Protein AF-A0A954M1J7-F1 (afdb_monomer_lite)

Foldseek 3Di:
DVVDDDDDDLCLQFFFADVVRVRDGHPGSLLQAQWDLQDLQIDGQFAAPVSDRQPDPPPVVSVVRGPAGSVSSNVVSVVSVVVPDDPVVSVVLVVQLVVLSVCSRLQFRVLLVLLVVLCVVLCLDDPDAPPDVLNVLSCCLRRPQSSQLSVCSVVVNVCSVPVSHVVSNVCSRPVPNLVVSLVSLVVCCVVPNVVSSVSSVVSSVVSCPDPVNVVDDPDPPDDDDPDPPPDDDPDDDDDDDDDPPDDDDDDDPDDDDDDDDDDDDDDD

Sequence (268 aa):
GKDYTQAPTCATCHMSGHSRNDGKVTHDPGERISWSNRPPVSVVTDTDAEGNIVKETDPKKRRDLITFSADDKRSNMKQVCAHCHTPDYINAFYSQYDDFVVLYNEKFAKPGQKIMAELSKQELITKTQFDEEIEWTWFYLWHHEGRRARHGASMMAPDYAHWHGMYEVAERFYMELIPQAQEIAAHAAEHGQAEQAAAVTTVIDEILARPEHDWRPKKEPVGLRADIEVGETPEAAPSEEADDDATPPPDDDSPPDSDDTETEEESE

pLDDT: mean 85.84, std 20.24, range [36.88, 98.81]

Structure (mmCIF, N/CA/C/O backbone):
data_AF-A0A954M1J7-F1
#
_entry.id   AF-A0A954M1J7-F1
#
loop_
_atom_site.group_PDB
_atom_site.id
_atom_site.type_symbol
_atom_site.label_atom_id
_atom_site.label_alt_id
_atom_site.label_comp_id
_atom_site.label_asym_id
_atom_site.label_entity_id
_atom_site.label_seq_id
_atom_site.pdbx_PDB_ins_code
_atom_site.Cartn_x
_atom_site.Cartn_y
_atom_site.Cartn_z
_atom_site.occupancy
_atom_site.B_iso_or_equiv
_atom_site.auth_seq_id
_atom_site.auth_comp_id
_atom_site.auth_asym_id
_atom_site.auth_atom_id
_atom_site.pdbx_PDB_model_num
ATOM 1 N N . GLY A 1 1 ? 24.482 -2.131 -20.707 1.00 57.00 1 GLY A N 1
ATOM 2 C CA . GLY A 1 1 ? 25.889 -2.461 -20.429 1.00 57.00 1 GLY A CA 1
ATOM 3 C C . GLY A 1 1 ? 26.936 -1.654 -21.192 1.00 57.00 1 GLY A C 1
ATOM 4 O O . GLY A 1 1 ? 28.098 -1.938 -20.965 1.00 57.00 1 GLY A O 1
ATOM 5 N N . LYS A 1 2 ? 26.603 -0.709 -22.098 1.00 62.59 2 LYS A N 1
ATOM 6 C CA . LYS A 1 2 ? 27.632 0.121 -22.768 1.00 62.59 2 LYS A CA 1
ATOM 7 C C . LYS A 1 2 ? 28.056 1.318 -21.910 1.00 62.59 2 LYS A C 1
ATOM 9 O O . LYS A 1 2 ? 29.241 1.475 -21.663 1.00 62.59 2 LYS A O 1
ATOM 14 N N . ASP A 1 3 ? 27.081 2.080 -21.409 1.00 67.62 3 ASP A N 1
ATOM 15 C CA . ASP A 1 3 ? 27.343 3.298 -20.621 1.00 67.62 3 ASP A CA 1
ATOM 16 C C . ASP A 1 3 ? 27.238 3.063 -19.102 1.00 67.62 3 ASP A C 1
ATOM 18 O O . ASP A 1 3 ? 27.978 3.651 -18.321 1.00 67.62 3 ASP A O 1
ATOM 22 N N . TYR A 1 4 ? 26.360 2.146 -18.677 1.00 66.69 4 TYR A N 1
ATOM 23 C CA . TYR A 1 4 ? 26.276 1.653 -17.297 1.00 66.69 4 TYR A CA 1
ATOM 24 C C . TYR A 1 4 ? 26.811 0.220 -17.243 1.00 66.69 4 TYR A C 1
ATOM 26 O O . TYR A 1 4 ? 26.276 -0.666 -17.921 1.00 66.69 4 TYR A O 1
ATOM 34 N N . THR A 1 5 ? 27.880 0.004 -16.475 1.00 60.44 5 THR A N 1
ATOM 35 C CA . THR A 1 5 ? 28.698 -1.221 -16.520 1.00 60.44 5 THR A CA 1
ATOM 36 C C . THR A 1 5 ? 28.338 -2.264 -15.459 1.00 60.44 5 THR A C 1
ATOM 38 O O . THR A 1 5 ? 28.730 -3.418 -15.612 1.00 60.44 5 THR A O 1
ATOM 41 N N . GLN A 1 6 ? 27.600 -1.903 -14.400 1.00 77.06 6 GLN A N 1
ATOM 42 C CA . GLN A 1 6 ? 27.362 -2.806 -13.257 1.00 77.06 6 GLN A CA 1
ATOM 43 C C . GLN A 1 6 ? 25.924 -2.776 -12.710 1.00 77.06 6 GLN A C 1
ATOM 45 O O . GLN A 1 6 ? 25.371 -3.833 -12.423 1.00 77.06 6 GLN A O 1
ATOM 50 N N . ALA A 1 7 ? 25.292 -1.603 -12.589 1.00 87.25 7 ALA A N 1
ATOM 51 C CA . ALA A 1 7 ? 23.968 -1.472 -11.974 1.00 87.25 7 ALA A CA 1
ATOM 52 C C . ALA A 1 7 ? 23.147 -0.331 -12.602 1.00 87.25 7 ALA A C 1
ATOM 54 O O . ALA A 1 7 ? 23.732 0.644 -13.088 1.00 87.25 7 ALA A O 1
ATOM 55 N N . PRO A 1 8 ? 21.804 -0.430 -12.612 1.00 92.06 8 PRO A N 1
ATOM 56 C CA . PRO A 1 8 ? 20.950 0.674 -13.023 1.00 92.06 8 PRO A CA 1
ATOM 57 C C . PRO A 1 8 ? 20.933 1.786 -11.964 1.00 92.06 8 PRO A C 1
ATOM 59 O O . PRO A 1 8 ? 21.125 1.549 -10.775 1.00 92.06 8 PRO A O 1
ATOM 62 N N . THR A 1 9 ? 20.642 3.007 -12.402 1.00 93.25 9 THR A N 1
ATOM 63 C CA . THR A 1 9 ? 20.346 4.155 -11.529 1.00 93.25 9 THR A CA 1
ATOM 64 C C . THR A 1 9 ? 18.860 4.510 -11.577 1.00 93.25 9 THR A C 1
ATOM 66 O O . THR A 1 9 ? 18.140 4.053 -12.468 1.00 93.25 9 THR A O 1
ATOM 69 N N . CYS A 1 10 ? 18.402 5.400 -10.689 1.00 94.88 10 CYS A N 1
ATOM 70 C CA . CYS A 1 10 ? 17.030 5.922 -10.709 1.00 94.88 10 CYS A CA 1
ATOM 71 C C . CYS A 1 10 ? 16.645 6.458 -12.098 1.00 94.88 10 CYS A C 1
ATOM 73 O O . CYS A 1 10 ? 15.593 6.116 -12.633 1.00 94.88 10 CYS A O 1
ATOM 75 N N . ALA A 1 11 ? 17.533 7.247 -12.714 1.00 94.69 11 ALA A N 1
ATOM 76 C CA . ALA A 1 11 ? 17.325 7.777 -14.057 1.00 94.69 11 ALA A CA 1
ATOM 77 C C . ALA A 1 11 ? 17.266 6.656 -15.102 1.00 94.69 11 ALA A C 1
ATOM 79 O O . ALA A 1 11 ? 16.360 6.655 -15.927 1.00 94.69 11 ALA A O 1
ATOM 80 N N . THR A 1 12 ? 18.154 5.658 -15.018 1.00 92.69 12 THR A N 1
ATOM 81 C CA . THR A 1 12 ? 18.154 4.504 -15.936 1.00 92.69 12 THR A CA 1
ATOM 82 C C . THR A 1 12 ? 16.801 3.794 -15.942 1.00 92.69 12 THR A C 1
ATOM 84 O O . THR A 1 12 ? 16.248 3.519 -17.008 1.00 92.69 12 THR A O 1
ATOM 87 N N . CYS A 1 13 ? 16.248 3.546 -14.752 1.00 95.31 13 CYS A N 1
ATOM 88 C CA . CYS A 1 13 ? 14.960 2.883 -14.594 1.00 95.31 13 CYS A CA 1
ATOM 89 C C . CYS A 1 13 ? 13.787 3.764 -15.019 1.00 95.31 13 CYS A C 1
ATOM 91 O O . CYS A 1 13 ? 12.913 3.274 -15.725 1.00 95.31 13 CYS A O 1
ATOM 93 N N . HIS A 1 14 ? 13.759 5.047 -14.653 1.00 96.75 14 HIS A N 1
ATOM 94 C CA . HIS A 1 14 ? 12.544 5.860 -14.789 1.00 96.75 14 HIS A CA 1
ATOM 95 C C . HIS A 1 14 ? 12.510 6.824 -15.980 1.00 96.75 14 HIS A C 1
ATOM 97 O O . HIS A 1 14 ? 11.419 7.130 -16.440 1.00 96.75 14 HIS A O 1
ATOM 103 N N . MET A 1 15 ? 13.649 7.303 -16.484 1.00 96.12 15 MET A N 1
ATOM 104 C CA . MET A 1 15 ? 13.681 8.478 -17.379 1.00 96.12 15 MET A CA 1
ATOM 105 C C . MET A 1 15 ? 14.588 8.313 -18.604 1.00 96.12 15 MET A C 1
ATOM 107 O O . MET A 1 15 ? 14.285 8.825 -19.681 1.00 96.12 15 MET A O 1
ATOM 111 N N . SER A 1 16 ? 15.701 7.590 -18.476 1.00 94.00 16 SER A N 1
ATOM 112 C CA . SER A 1 16 ? 16.691 7.449 -19.544 1.00 94.00 16 SER A CA 1
ATOM 113 C C . SER A 1 16 ? 16.157 6.641 -20.725 1.00 94.00 16 SER A C 1
ATOM 115 O O . SER A 1 16 ? 15.423 5.661 -20.556 1.00 94.00 16 SER A O 1
ATOM 117 N N . GLY A 1 17 ? 16.596 7.013 -21.927 1.00 93.12 17 GLY A N 1
ATOM 118 C CA . GLY A 1 17 ? 16.386 6.230 -23.139 1.00 93.12 17 GLY A CA 1
ATOM 119 C C . GLY A 1 17 ? 17.267 4.985 -23.205 1.00 93.12 17 GLY A C 1
ATOM 120 O O . GLY A 1 17 ? 18.305 4.891 -22.550 1.00 93.12 17 GLY A O 1
ATOM 121 N N . HIS A 1 18 ? 16.848 4.012 -24.008 1.00 90.62 18 HIS A N 1
ATOM 122 C CA . HIS A 1 18 ? 17.544 2.750 -24.222 1.00 90.62 18 HIS A CA 1
ATOM 123 C C . HIS A 1 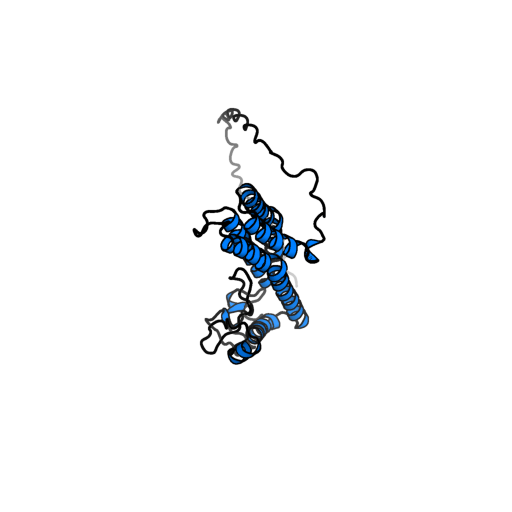18 ? 17.267 2.172 -25.620 1.00 90.62 18 HIS A C 1
ATOM 125 O O . HIS A 1 18 ? 16.306 2.532 -26.292 1.00 90.62 18 HIS A O 1
ATOM 131 N N . SER A 1 19 ? 18.056 1.198 -26.074 1.00 90.25 19 SER A N 1
ATOM 132 C CA . SER A 1 19 ? 17.928 0.675 -27.449 1.00 90.25 19 SER A CA 1
ATOM 133 C C . SER A 1 19 ? 16.566 0.047 -27.780 1.00 90.25 19 SER A C 1
ATOM 135 O O . SER A 1 19 ? 16.191 0.004 -28.943 1.00 90.25 19 SER A O 1
ATOM 137 N N . ARG A 1 20 ? 15.800 -0.409 -26.777 1.00 90.50 20 ARG A N 1
ATOM 138 C CA . ARG A 1 20 ? 14.436 -0.944 -26.965 1.00 90.50 20 ARG A CA 1
ATOM 139 C C . ARG A 1 20 ? 13.330 0.122 -27.099 1.00 90.50 20 ARG A C 1
ATOM 141 O O . ARG A 1 20 ? 12.209 -0.248 -27.411 1.00 90.50 20 ARG A O 1
ATOM 148 N N . ASN A 1 21 ? 13.630 1.407 -26.873 1.00 91.00 21 ASN A N 1
ATOM 149 C CA . ASN A 1 21 ? 12.691 2.528 -27.038 1.00 91.00 21 ASN A CA 1
ATOM 150 C C . ASN A 1 21 ? 13.261 3.620 -27.967 1.00 91.00 21 ASN A C 1
ATOM 152 O O . ASN A 1 21 ? 12.953 4.801 -27.809 1.00 91.00 21 ASN A O 1
ATOM 156 N N . ASP A 1 22 ? 14.136 3.230 -28.899 1.00 91.69 22 ASP A N 1
ATOM 157 C CA . ASP A 1 22 ? 14.826 4.124 -29.842 1.00 91.69 22 ASP A CA 1
ATOM 158 C C . ASP A 1 22 ? 15.669 5.227 -29.175 1.00 91.69 22 ASP A C 1
ATOM 160 O O . ASP A 1 22 ? 15.905 6.282 -29.760 1.00 91.69 22 ASP A O 1
ATOM 164 N N . GLY A 1 23 ? 16.116 5.014 -27.933 1.00 90.44 23 GLY A N 1
ATOM 165 C CA . GLY A 1 23 ? 16.899 6.006 -27.192 1.00 90.44 23 GLY A CA 1
ATOM 166 C C . GLY A 1 23 ? 16.089 7.207 -26.694 1.00 90.44 23 GLY A C 1
ATOM 167 O O . GLY A 1 23 ? 16.682 8.205 -26.289 1.00 90.44 23 GLY A O 1
ATOM 168 N N . LYS A 1 24 ? 14.751 7.132 -26.690 1.00 93.06 24 LYS A N 1
ATOM 169 C CA . LYS A 1 24 ? 13.882 8.225 -26.225 1.00 93.06 24 LYS A CA 1
ATOM 170 C C . LYS A 1 24 ? 13.995 8.419 -24.712 1.00 93.06 24 LYS A C 1
ATOM 172 O O . LYS A 1 24 ? 13.712 7.501 -23.943 1.00 93.06 24 LYS A O 1
ATOM 177 N N . VAL A 1 25 ? 14.390 9.621 -24.304 1.00 94.44 25 VAL A N 1
ATOM 178 C CA . VAL A 1 25 ? 14.403 10.084 -22.907 1.00 94.44 25 VAL A CA 1
ATOM 179 C C . VAL A 1 25 ? 13.050 10.719 -22.581 1.00 94.44 25 VAL A C 1
ATOM 181 O O . VAL A 1 25 ? 12.491 11.421 -23.422 1.00 94.44 25 VAL A O 1
ATOM 184 N N . THR A 1 26 ? 12.554 10.515 -21.362 1.00 93.25 26 THR A N 1
ATOM 185 C CA . THR A 1 26 ? 11.363 11.196 -20.832 1.00 93.25 26 THR A CA 1
ATOM 186 C C . THR A 1 26 ? 11.695 11.937 -19.536 1.00 93.25 26 THR A C 1
ATOM 188 O O . THR A 1 26 ? 12.588 11.533 -18.793 1.00 93.25 26 THR A O 1
ATOM 191 N N . HIS A 1 27 ? 10.982 13.035 -19.275 1.00 94.69 27 HIS A N 1
ATOM 192 C CA . HIS A 1 27 ? 10.982 13.721 -17.975 1.00 94.69 27 HIS A CA 1
ATOM 193 C C . HIS A 1 27 ? 9.771 13.322 -17.116 1.00 94.69 27 HIS A C 1
ATOM 195 O O . HIS A 1 27 ? 9.623 13.838 -16.009 1.00 94.69 27 HIS A O 1
ATOM 201 N N . ASP A 1 28 ? 8.916 12.418 -17.603 1.00 92.88 28 ASP A N 1
ATOM 202 C CA . ASP A 1 28 ? 7.818 11.843 -16.833 1.00 92.88 28 ASP A CA 1
ATOM 203 C C . ASP A 1 28 ? 8.233 10.475 -16.253 1.00 92.88 28 ASP A C 1
ATOM 205 O O . ASP A 1 28 ? 8.215 9.460 -16.958 1.00 92.88 28 ASP A O 1
ATOM 209 N N . PRO A 1 29 ? 8.592 10.394 -14.956 1.00 92.56 29 PRO A N 1
ATOM 210 C CA . PRO A 1 29 ? 8.951 9.123 -14.328 1.00 92.56 29 PRO A CA 1
ATOM 211 C C . PRO A 1 29 ? 7.756 8.162 -14.197 1.00 92.56 29 PRO A C 1
ATOM 213 O O . PRO A 1 29 ? 7.953 6.978 -13.902 1.00 92.56 29 PRO A O 1
ATOM 216 N N . GLY A 1 30 ? 6.526 8.652 -14.398 1.00 93.44 30 GLY A N 1
ATOM 217 C CA . GLY A 1 30 ? 5.278 7.899 -14.346 1.00 93.44 30 GLY A CA 1
ATOM 218 C C . GLY A 1 30 ? 5.087 6.926 -15.507 1.00 93.44 30 GLY A C 1
ATOM 219 O O . GLY A 1 30 ? 4.333 5.963 -15.359 1.00 93.44 30 GLY A O 1
ATOM 220 N N . GLU A 1 31 ? 5.814 7.088 -16.617 1.00 94.44 31 GLU A N 1
ATOM 221 C CA . GLU A 1 31 ? 5.688 6.233 -17.809 1.00 94.44 31 GLU A CA 1
ATOM 222 C C . GLU A 1 31 ? 6.079 4.760 -17.587 1.00 94.44 31 GLU A C 1
ATOM 224 O O . GLU A 1 31 ? 5.822 3.901 -18.436 1.00 94.44 31 GLU A O 1
ATOM 229 N N . ARG A 1 32 ? 6.717 4.455 -16.451 1.00 95.94 32 ARG A N 1
ATOM 230 C CA . ARG A 1 32 ? 7.222 3.117 -16.096 1.00 95.94 32 ARG A CA 1
ATOM 231 C C . ARG A 1 32 ? 6.765 2.638 -14.713 1.00 95.94 32 ARG A C 1
ATOM 233 O O . ARG A 1 32 ? 7.248 1.624 -14.212 1.00 95.94 32 ARG A O 1
ATOM 240 N N . ILE A 1 33 ? 5.846 3.359 -14.073 1.00 96.31 33 ILE A N 1
ATOM 241 C CA . ILE A 1 33 ? 5.331 3.038 -12.737 1.00 96.31 33 ILE A CA 1
ATOM 242 C C . ILE A 1 33 ? 3.958 2.400 -12.904 1.00 96.31 33 ILE A C 1
ATOM 244 O O . ILE A 1 33 ? 3.040 3.103 -13.297 1.00 96.31 33 ILE A O 1
ATOM 248 N N . SER A 1 34 ? 3.803 1.107 -12.591 1.00 96.31 34 SER A N 1
ATOM 249 C CA . SER A 1 34 ? 2.516 0.380 -12.665 1.00 96.31 34 SER A CA 1
ATOM 250 C C . SER A 1 34 ? 1.691 0.435 -11.366 1.00 96.31 34 SER A C 1
ATOM 252 O O . SER A 1 34 ? 0.492 0.169 -11.372 1.00 96.31 34 SER A O 1
ATOM 254 N N . TRP A 1 35 ? 2.338 0.776 -10.247 1.00 96.50 35 TRP A N 1
ATOM 255 C CA . TRP A 1 35 ? 1.743 0.880 -8.915 1.00 96.50 35 TRP A CA 1
ATOM 256 C C . TRP A 1 35 ? 2.114 2.208 -8.270 1.00 96.50 35 TRP A C 1
ATOM 258 O O . TRP A 1 35 ? 3.288 2.570 -8.221 1.00 96.50 35 TRP A O 1
ATOM 268 N N . SER A 1 36 ? 1.133 2.897 -7.696 1.00 94.69 36 SER A N 1
ATOM 269 C CA . SER A 1 36 ? 1.378 4.000 -6.778 1.00 94.69 36 SER A CA 1
ATOM 270 C C . SER A 1 36 ? 1.401 3.464 -5.354 1.00 94.69 36 SER A C 1
ATOM 272 O O . SER A 1 36 ? 0.367 3.073 -4.816 1.00 94.69 36 SER A O 1
ATOM 274 N N . ASN A 1 37 ? 2.583 3.494 -4.737 1.00 96.50 37 ASN A N 1
ATOM 275 C CA . ASN A 1 37 ? 2.806 3.098 -3.340 1.00 96.50 37 ASN A CA 1
ATOM 276 C C . ASN A 1 37 ? 2.707 4.271 -2.357 1.00 96.50 37 ASN A C 1
ATOM 278 O O . ASN A 1 37 ? 3.075 4.150 -1.192 1.00 96.50 37 ASN A O 1
ATOM 282 N N . ARG A 1 38 ? 2.262 5.438 -2.833 1.00 93.81 38 ARG A N 1
ATOM 283 C CA . ARG A 1 38 ? 2.056 6.640 -2.023 1.00 93.81 38 ARG A CA 1
ATOM 284 C C . ARG A 1 38 ? 0.781 6.582 -1.161 1.00 93.81 38 ARG A C 1
ATOM 286 O O . ARG A 1 38 ? 0.867 6.996 -0.007 1.00 93.81 38 ARG A O 1
ATOM 293 N N . PRO A 1 39 ? -0.401 6.181 -1.654 1.00 95.50 39 PRO A N 1
ATOM 294 C CA . PRO A 1 39 ? -1.603 6.129 -0.814 1.00 95.50 39 PRO A CA 1
ATOM 295 C C . PRO A 1 39 ? -1.528 5.047 0.284 1.00 95.50 39 PRO A C 1
ATOM 297 O O . PRO A 1 39 ? -0.694 4.144 0.187 1.00 95.50 39 PRO A O 1
ATOM 300 N N . PRO A 1 40 ? -2.405 5.107 1.313 1.00 97.19 40 PRO A N 1
ATOM 301 C CA . PRO A 1 40 ? -2.512 4.054 2.323 1.00 97.19 40 PRO A CA 1
ATOM 302 C C . PRO A 1 40 ? -2.689 2.681 1.678 1.00 97.19 40 PRO A C 1
ATOM 304 O O . PRO A 1 40 ? -1.880 1.791 1.906 1.00 97.19 40 PRO A O 1
ATOM 307 N N . VAL A 1 41 ? -3.650 2.554 0.760 1.00 97.56 41 VAL A N 1
ATOM 308 C CA . VAL A 1 41 ? -3.834 1.378 -0.100 1.00 97.56 41 VAL A CA 1
ATOM 309 C C . VAL A 1 41 ? -3.193 1.659 -1.453 1.00 97.56 41 VAL A C 1
ATOM 311 O O . VAL A 1 41 ? -3.580 2.621 -2.114 1.00 97.56 41 VAL A O 1
ATOM 314 N N . SER A 1 42 ? -2.232 0.835 -1.876 1.00 96.38 42 SER A N 1
ATOM 315 C CA . SER A 1 42 ? -1.591 0.988 -3.186 1.00 96.38 42 SER A CA 1
ATOM 316 C C . SER A 1 42 ? -2.600 0.803 -4.310 1.00 96.38 42 SER A C 1
ATOM 318 O O . SER A 1 42 ? -3.423 -0.112 -4.264 1.00 96.38 42 SER A O 1
ATOM 320 N N . VAL A 1 43 ? -2.499 1.639 -5.341 1.00 93.31 43 VAL A N 1
ATOM 321 C CA . VAL A 1 43 ? -3.392 1.607 -6.506 1.00 93.31 43 VAL A CA 1
ATOM 322 C C . VAL A 1 43 ? -2.600 1.410 -7.785 1.00 93.31 43 VAL A C 1
ATOM 324 O O . VAL A 1 43 ? -1.489 1.929 -7.920 1.00 93.31 43 VAL A O 1
ATOM 327 N N . VAL A 1 44 ? -3.180 0.681 -8.732 1.00 93.62 44 VAL A N 1
ATOM 328 C CA . VAL A 1 44 ? -2.650 0.613 -10.095 1.00 93.62 44 VAL A CA 1
ATOM 329 C C . VAL A 1 44 ? -2.729 1.989 -10.753 1.00 93.62 44 VAL A C 1
ATOM 331 O O . VAL A 1 44 ? -3.629 2.785 -10.474 1.00 93.62 44 VAL A O 1
ATOM 334 N N . THR A 1 45 ? -1.769 2.288 -11.616 1.00 94.62 45 THR A N 1
ATOM 335 C CA . THR A 1 45 ? -1.572 3.625 -12.194 1.00 94.62 45 THR A CA 1
ATOM 336 C C . THR A 1 45 ? -2.096 3.738 -13.618 1.00 94.62 45 THR A C 1
ATOM 338 O O . THR A 1 45 ? -1.447 4.340 -14.470 1.00 94.62 45 THR A O 1
ATOM 341 N N . ASP A 1 46 ? -3.271 3.187 -13.905 1.00 95.25 46 ASP A N 1
ATOM 342 C CA . ASP A 1 46 ? -3.909 3.437 -15.198 1.00 95.25 46 ASP A CA 1
ATOM 343 C C . ASP A 1 46 ? -4.258 4.924 -15.344 1.00 95.25 46 ASP A C 1
ATOM 345 O O . ASP A 1 46 ? -4.783 5.532 -14.405 1.00 95.25 46 ASP A O 1
ATOM 349 N N . THR A 1 47 ? -3.953 5.508 -16.504 1.00 94.81 47 THR A N 1
ATOM 350 C CA . THR A 1 47 ? -4.143 6.942 -16.771 1.00 94.81 47 THR A CA 1
ATOM 351 C C . THR A 1 47 ? -5.026 7.214 -17.985 1.00 94.81 47 THR A C 1
ATOM 353 O O . THR A 1 47 ? -4.999 6.453 -18.957 1.00 94.81 47 THR A O 1
ATOM 356 N N . ASP A 1 48 ? -5.797 8.301 -17.914 1.00 94.25 48 ASP A N 1
ATOM 357 C CA . ASP A 1 48 ? -6.604 8.831 -19.019 1.00 94.25 48 ASP A CA 1
ATOM 358 C C . ASP A 1 48 ? -5.742 9.536 -20.084 1.00 94.25 48 ASP A C 1
ATOM 360 O O . ASP A 1 48 ? -4.508 9.486 -20.046 1.00 94.25 48 ASP A O 1
ATOM 364 N N . ALA A 1 49 ? -6.387 10.141 -21.087 1.00 92.38 49 ALA A N 1
ATOM 365 C CA . ALA A 1 49 ? -5.698 10.817 -22.189 1.00 92.38 49 ALA A CA 1
ATOM 366 C C . ALA A 1 49 ? -4.904 12.052 -21.727 1.00 92.38 49 ALA A C 1
ATOM 368 O O . ALA A 1 49 ? -3.923 12.433 -22.365 1.00 92.38 49 ALA A O 1
ATOM 369 N N . GLU A 1 50 ? -5.304 12.648 -20.608 1.00 90.44 50 GLU A N 1
ATOM 370 C CA . GLU A 1 50 ? -4.669 13.797 -19.973 1.00 90.44 50 GLU A CA 1
ATOM 371 C C . GLU A 1 50 ? -3.569 13.391 -18.973 1.00 90.44 50 GLU A C 1
ATOM 373 O O . GLU A 1 50 ? -2.903 14.258 -18.407 1.00 90.44 50 GLU A O 1
ATOM 378 N N . GLY A 1 51 ? -3.354 12.088 -18.758 1.00 88.31 51 GLY A N 1
ATOM 379 C CA . GLY A 1 51 ? -2.343 11.558 -17.842 1.00 88.31 51 GLY A CA 1
ATOM 380 C C . GLY A 1 51 ? -2.790 11.486 -16.378 1.00 88.31 51 GLY A C 1
ATOM 381 O O . GLY A 1 51 ? -1.974 11.185 -15.502 1.00 88.31 51 GLY A O 1
ATOM 382 N N . ASN A 1 52 ? -4.068 11.723 -16.073 1.00 90.31 52 ASN A N 1
ATOM 383 C CA . ASN A 1 52 ? -4.588 11.611 -14.713 1.00 90.31 52 ASN A CA 1
ATOM 384 C C . ASN A 1 52 ? -4.892 10.157 -14.364 1.00 90.31 52 ASN A C 1
ATOM 386 O O . ASN A 1 52 ? -5.365 9.383 -15.192 1.00 90.31 52 ASN A O 1
ATOM 390 N N . ILE A 1 53 ? -4.670 9.788 -13.100 1.00 89.88 53 ILE A N 1
ATOM 391 C CA . ILE A 1 53 ? -5.013 8.453 -12.599 1.00 89.88 53 ILE A CA 1
ATOM 392 C C . ILE A 1 53 ? -6.525 8.239 -12.698 1.00 89.88 53 ILE A C 1
ATOM 394 O O . ILE A 1 53 ? -7.303 8.993 -12.105 1.00 89.88 53 ILE A O 1
ATOM 398 N N . VAL A 1 54 ? -6.932 7.169 -13.378 1.00 92.06 54 VAL A N 1
ATOM 399 C CA . VAL A 1 54 ? -8.336 6.771 -13.495 1.00 92.06 54 VAL A CA 1
ATOM 400 C C . VAL A 1 54 ? -8.822 6.244 -12.143 1.00 92.06 54 VAL A C 1
ATOM 402 O O . VAL A 1 54 ? -8.421 5.168 -11.694 1.00 92.06 54 VAL A O 1
ATOM 405 N N . LYS A 1 55 ? -9.702 7.012 -11.489 1.00 90.06 55 LYS A N 1
ATOM 406 C CA . LYS A 1 55 ? -10.277 6.694 -10.165 1.00 90.06 55 LYS A CA 1
ATOM 407 C C . LYS A 1 55 ? -11.608 5.937 -10.219 1.00 90.06 55 LYS A C 1
ATOM 409 O O . LYS A 1 55 ? -12.115 5.557 -9.169 1.00 90.06 55 LYS A O 1
ATOM 414 N N . GLU A 1 56 ? -12.184 5.754 -11.408 1.00 91.31 56 GLU A N 1
ATOM 415 C CA . GLU A 1 56 ? -13.409 4.967 -11.593 1.00 91.31 56 GLU A CA 1
ATOM 416 C C . GLU A 1 56 ? -13.195 3.536 -11.083 1.00 91.31 56 GLU A C 1
ATOM 418 O O . GLU A 1 56 ? -12.167 2.913 -11.360 1.00 91.31 56 GLU A O 1
ATOM 423 N N . THR A 1 57 ? -14.158 3.033 -10.316 1.00 86.81 57 THR A N 1
ATOM 424 C CA . THR A 1 57 ? -14.091 1.727 -9.656 1.00 86.81 57 THR A CA 1
ATOM 425 C C . THR A 1 57 ? -14.898 0.668 -10.394 1.00 86.81 57 THR A C 1
ATOM 427 O O . THR A 1 57 ? -14.574 -0.514 -10.272 1.00 86.81 57 THR A O 1
ATOM 430 N N . ASP A 1 58 ? -15.902 1.054 -11.192 1.00 90.81 58 ASP A N 1
ATOM 431 C CA . ASP A 1 58 ? -16.627 0.118 -12.050 1.00 90.81 58 ASP A CA 1
ATOM 432 C C . ASP A 1 58 ? -15.693 -0.427 -13.143 1.00 90.81 58 ASP A C 1
ATOM 434 O O . ASP A 1 58 ? -15.226 0.343 -13.986 1.00 90.81 58 ASP A O 1
ATOM 438 N N . PRO A 1 59 ? -15.436 -1.747 -13.200 1.00 88.81 59 PRO A N 1
ATOM 439 C CA . PRO A 1 59 ? -14.438 -2.296 -14.113 1.00 88.81 59 PRO A CA 1
ATOM 440 C C . PRO A 1 59 ? -14.724 -2.024 -15.591 1.00 88.81 59 PRO A C 1
ATOM 442 O O . PRO A 1 59 ? -13.787 -1.937 -16.384 1.00 88.81 59 PRO A O 1
ATOM 445 N N . LYS A 1 60 ? -15.998 -1.910 -15.988 1.00 90.69 60 LYS A N 1
ATOM 446 C CA . LYS A 1 60 ? -16.363 -1.685 -17.391 1.00 90.69 60 LYS A CA 1
ATOM 447 C C . LYS A 1 60 ? -16.121 -0.235 -17.776 1.00 90.69 60 LYS A C 1
ATOM 449 O O . LYS A 1 60 ? -15.362 0.009 -18.704 1.00 90.69 60 LYS A O 1
ATOM 454 N N . LYS A 1 61 ? -16.686 0.710 -17.022 1.00 92.44 61 LYS A N 1
ATOM 455 C CA . LYS A 1 61 ? -16.481 2.147 -17.258 1.00 92.44 61 LYS A CA 1
ATOM 456 C C . LYS A 1 61 ? -15.017 2.526 -17.151 1.00 92.44 61 LYS A C 1
ATOM 458 O O . LYS A 1 61 ? -14.518 3.298 -17.958 1.00 92.44 61 LYS A O 1
ATOM 463 N N . ARG A 1 62 ? -14.319 1.947 -16.173 1.00 91.44 62 ARG A N 1
ATOM 464 C CA . ARG A 1 62 ? -12.897 2.178 -15.964 1.00 91.44 62 ARG A CA 1
ATOM 465 C C . ARG A 1 62 ? -12.102 1.855 -17.218 1.00 91.44 62 ARG A C 1
ATOM 467 O O . ARG A 1 62 ? -11.303 2.680 -17.625 1.00 91.44 62 ARG A O 1
ATOM 474 N N . ARG A 1 63 ? -12.343 0.702 -17.851 1.00 91.44 63 ARG A N 1
ATOM 475 C CA . ARG A 1 63 ? -11.643 0.304 -19.083 1.00 91.44 63 ARG A CA 1
ATOM 476 C C . ARG A 1 63 ? -11.796 1.315 -20.214 1.00 91.44 63 ARG A C 1
ATOM 478 O O . ARG A 1 63 ? -10.824 1.539 -20.923 1.00 91.44 63 ARG A O 1
ATOM 485 N N . ASP A 1 64 ? -12.971 1.921 -20.353 1.00 94.12 64 ASP A N 1
ATOM 486 C CA . ASP A 1 64 ? -13.246 2.894 -21.416 1.00 94.12 64 ASP A CA 1
ATOM 487 C C . ASP A 1 64 ? -12.507 4.231 -21.206 1.00 94.12 64 ASP A C 1
ATOM 489 O O . ASP A 1 64 ? -12.367 5.010 -22.145 1.00 94.12 64 ASP A O 1
ATOM 493 N N . LEU A 1 65 ? -12.018 4.496 -19.988 1.00 93.88 65 LEU A N 1
ATOM 494 C CA . LEU A 1 65 ? -11.278 5.711 -19.630 1.00 93.88 65 LEU A CA 1
ATOM 495 C C . LEU A 1 65 ? -9.752 5.549 -19.713 1.00 93.88 65 LEU A C 1
ATOM 497 O O . LEU A 1 65 ? -9.035 6.541 -19.616 1.00 93.88 65 LEU A O 1
ATOM 501 N N . ILE A 1 66 ? -9.237 4.322 -19.836 1.00 96.06 66 ILE A N 1
ATOM 502 C CA . ILE A 1 66 ? -7.792 4.060 -19.798 1.00 96.06 66 ILE A CA 1
ATOM 503 C C . ILE A 1 66 ? -7.194 4.300 -21.180 1.00 96.06 66 ILE A C 1
ATOM 505 O O . ILE A 1 66 ? -7.500 3.583 -22.131 1.00 96.06 66 ILE A O 1
ATOM 509 N N . THR A 1 67 ? -6.270 5.252 -21.256 1.00 96.00 67 THR A N 1
ATOM 510 C CA . THR A 1 67 ? -5.466 5.510 -22.458 1.00 96.00 67 THR A CA 1
ATOM 511 C C . THR A 1 67 ? -4.072 4.902 -22.337 1.00 96.00 67 THR A C 1
ATOM 513 O O . THR A 1 67 ? -3.496 4.471 -23.332 1.00 96.00 67 THR A O 1
ATOM 516 N N . PHE A 1 68 ? -3.526 4.842 -21.122 1.00 95.75 68 PHE A N 1
ATOM 517 C CA . PHE A 1 68 ? -2.215 4.258 -20.861 1.00 95.75 68 PHE A CA 1
ATOM 518 C C . PHE A 1 68 ? -2.255 3.443 -19.573 1.00 95.75 68 PHE A C 1
ATOM 520 O O . PHE A 1 68 ? -2.411 3.989 -18.474 1.00 95.75 68 PHE A O 1
ATOM 527 N N . SER A 1 69 ? -2.174 2.123 -19.721 1.00 96.12 69 SER A N 1
ATOM 528 C CA . SER A 1 69 ? -2.441 1.199 -18.624 1.00 96.12 69 SER A CA 1
ATOM 529 C C . SER A 1 69 ? -1.223 0.954 -17.732 1.00 96.12 69 SER A C 1
ATOM 531 O O . SER A 1 69 ? -0.070 1.178 -18.111 1.00 96.12 69 SER A O 1
ATOM 533 N N . ALA A 1 70 ? -1.469 0.436 -16.533 1.00 95.81 70 ALA A N 1
ATOM 534 C CA . ALA A 1 70 ? -0.441 -0.074 -15.640 1.00 95.81 70 ALA A CA 1
ATOM 535 C C . ALA A 1 70 ? 0.367 -1.215 -16.290 1.00 95.81 70 ALA A C 1
ATOM 537 O O . ALA A 1 70 ? 1.571 -1.311 -16.045 1.00 95.81 70 ALA A O 1
ATOM 538 N N . ASP A 1 71 ? -0.254 -2.025 -17.154 1.00 96.38 71 ASP A N 1
ATOM 539 C CA . ASP A 1 71 ? 0.409 -3.100 -17.905 1.00 96.38 71 ASP A CA 1
ATOM 540 C C . ASP A 1 71 ? 1.323 -2.561 -19.011 1.00 96.38 71 ASP A C 1
ATOM 542 O O . ASP A 1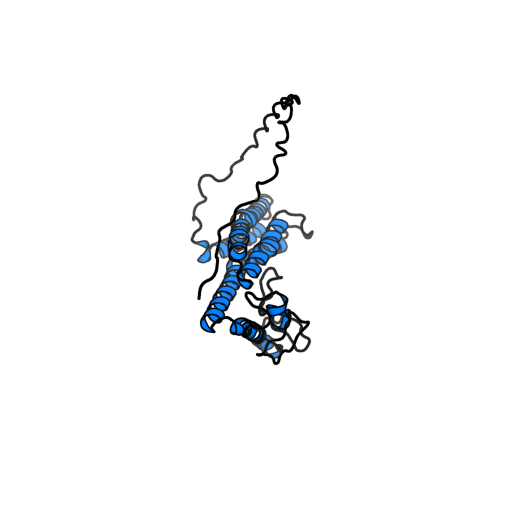 71 ? 2.428 -3.078 -19.211 1.00 96.38 71 ASP A O 1
ATOM 546 N N . ASP A 1 72 ? 0.927 -1.479 -19.685 1.00 97.06 72 ASP A N 1
ATOM 547 C CA . ASP A 1 72 ? 1.791 -0.789 -20.646 1.00 97.06 72 ASP A CA 1
ATOM 548 C C . ASP A 1 72 ? 3.007 -0.184 -19.926 1.00 97.06 72 ASP A C 1
ATOM 550 O O . ASP A 1 72 ? 4.154 -0.389 -20.332 1.00 97.06 72 ASP A O 1
ATOM 554 N N . LYS A 1 73 ? 2.783 0.478 -18.782 1.00 97.25 73 LYS A N 1
ATOM 555 C CA . LYS A 1 73 ? 3.852 1.026 -17.922 1.00 97.25 73 LYS A CA 1
ATOM 556 C C . LYS A 1 73 ? 4.781 -0.070 -17.404 1.00 97.25 73 LYS A C 1
ATOM 558 O O . LYS A 1 73 ? 6.006 0.083 -17.420 1.00 97.25 73 LYS A O 1
ATOM 563 N N . ARG A 1 74 ? 4.224 -1.212 -16.987 1.00 97.81 74 ARG A N 1
ATOM 564 C CA . ARG A 1 74 ? 4.985 -2.406 -16.593 1.00 97.81 74 ARG A CA 1
ATOM 565 C C . ARG A 1 74 ? 5.824 -2.916 -17.758 1.00 97.81 74 ARG A C 1
ATOM 567 O O . ARG A 1 74 ? 6.999 -3.223 -17.564 1.00 97.81 74 ARG A O 1
ATOM 574 N N . SER A 1 75 ? 5.250 -2.992 -18.954 1.00 97.50 75 SER A N 1
ATOM 575 C CA . SER A 1 75 ? 5.946 -3.434 -20.163 1.00 97.50 75 SER A CA 1
ATOM 576 C C . SER A 1 75 ? 7.111 -2.507 -20.507 1.00 97.50 75 SER A C 1
ATOM 578 O O . SER A 1 75 ? 8.201 -2.995 -20.808 1.00 97.50 75 SER A O 1
ATOM 580 N N . ASN A 1 76 ? 6.936 -1.193 -20.354 1.00 97.00 76 ASN A N 1
ATOM 581 C CA . ASN A 1 76 ? 8.015 -0.219 -20.513 1.00 97.00 76 ASN A CA 1
ATOM 582 C C . ASN A 1 76 ? 9.147 -0.448 -19.501 1.00 97.00 76 ASN A C 1
ATOM 584 O O . ASN A 1 76 ? 10.311 -0.495 -19.892 1.00 97.00 76 ASN A O 1
ATOM 588 N N . MET A 1 77 ? 8.840 -0.668 -18.217 1.00 97.62 77 MET A N 1
ATOM 589 C CA . MET A 1 77 ? 9.881 -0.967 -17.222 1.00 97.62 77 MET A CA 1
ATOM 590 C C . MET A 1 77 ? 10.586 -2.303 -17.506 1.00 97.62 77 MET A C 1
ATOM 592 O O . MET A 1 77 ? 11.811 -2.390 -17.437 1.00 97.62 77 MET A O 1
ATOM 596 N N . LYS A 1 78 ? 9.845 -3.342 -17.911 1.00 97.56 78 LYS A N 1
ATOM 597 C CA . LYS A 1 78 ? 10.415 -4.647 -18.289 1.00 97.56 78 LYS A CA 1
ATOM 598 C C . LYS A 1 78 ? 11.439 -4.542 -19.417 1.00 97.56 78 LYS A C 1
ATOM 600 O O . LYS A 1 78 ? 12.407 -5.304 -19.419 1.00 97.56 78 LYS A O 1
ATOM 605 N N . GLN A 1 79 ? 11.264 -3.612 -20.358 1.00 96.44 79 GLN A N 1
ATOM 606 C CA . GLN A 1 79 ? 12.255 -3.370 -21.409 1.00 96.44 79 GLN A CA 1
ATOM 607 C C . GLN A 1 79 ? 13.590 -2.876 -20.840 1.00 96.44 79 GLN A C 1
ATOM 609 O O . GLN A 1 79 ? 14.633 -3.268 -21.362 1.00 96.44 79 GLN A O 1
ATOM 614 N N . VAL A 1 80 ? 13.574 -2.087 -19.759 1.00 95.12 80 VAL A N 1
ATOM 615 C CA . VAL A 1 80 ? 14.791 -1.683 -19.037 1.00 95.12 80 VAL A CA 1
ATOM 616 C C . VAL A 1 80 ? 15.471 -2.912 -18.428 1.00 95.12 80 VAL A C 1
ATOM 618 O O . VAL A 1 80 ? 16.660 -3.144 -18.645 1.00 95.12 80 VAL A O 1
ATOM 621 N N . CYS A 1 81 ? 14.707 -3.748 -17.722 1.00 95.50 81 CYS A N 1
ATOM 622 C CA . CYS A 1 81 ? 15.233 -4.948 -17.067 1.00 95.50 81 CYS A CA 1
ATOM 623 C C . CYS A 1 81 ? 15.847 -5.939 -18.076 1.00 95.50 81 CYS A C 1
ATOM 625 O O . CYS A 1 81 ? 16.880 -6.556 -17.806 1.00 95.50 81 CYS A O 1
ATOM 627 N N . ALA A 1 82 ? 15.248 -6.051 -19.267 1.00 95.31 82 ALA A N 1
ATOM 628 C CA . ALA A 1 82 ? 15.650 -6.962 -20.342 1.00 95.31 82 ALA A CA 1
ATOM 629 C C . ALA A 1 82 ? 16.971 -6.593 -21.047 1.00 95.31 82 ALA A C 1
ATOM 631 O O . ALA A 1 82 ? 17.343 -7.242 -22.030 1.00 95.31 82 ALA A O 1
ATOM 632 N N . HIS A 1 83 ? 17.669 -5.547 -20.593 1.00 92.50 83 HIS A N 1
ATOM 633 C CA . HIS A 1 83 ? 19.059 -5.283 -20.984 1.00 92.50 83 HIS A CA 1
ATOM 634 C C . HIS A 1 83 ? 20.071 -6.108 -20.185 1.00 92.50 83 HIS A C 1
ATOM 636 O O . HIS A 1 83 ? 21.200 -6.261 -20.647 1.00 92.50 83 HIS A O 1
ATOM 642 N N . CYS A 1 84 ? 19.680 -6.629 -19.016 1.00 92.50 84 CYS A N 1
ATOM 643 C CA . CYS A 1 84 ? 20.574 -7.362 -18.113 1.00 92.50 84 CYS A CA 1
ATOM 644 C C . CYS A 1 84 ? 20.006 -8.715 -17.652 1.00 92.50 84 CYS A C 1
ATOM 646 O O . CYS A 1 84 ? 20.776 -9.638 -17.405 1.00 92.50 84 CYS A O 1
ATOM 648 N N . HIS A 1 85 ? 18.682 -8.852 -17.542 1.00 95.19 85 HIS A N 1
ATOM 649 C CA . HIS A 1 85 ? 18.031 -10.039 -16.983 1.00 95.19 85 HIS A CA 1
ATOM 650 C C . HIS A 1 85 ? 17.232 -10.823 -18.028 1.00 95.19 85 HIS A C 1
ATOM 652 O O . HIS A 1 85 ? 16.741 -10.268 -19.015 1.00 95.19 85 HIS A O 1
ATOM 658 N N . THR A 1 86 ? 17.070 -12.126 -17.789 1.00 97.75 86 THR A N 1
ATOM 659 C CA . THR A 1 86 ? 16.222 -12.997 -18.610 1.00 97.75 86 THR A CA 1
ATOM 660 C C . THR A 1 86 ? 14.734 -12.728 -18.348 1.00 97.75 86 THR A C 1
ATOM 662 O O . THR A 1 86 ? 14.372 -12.282 -17.255 1.00 97.75 86 THR A O 1
ATOM 665 N N . PRO A 1 87 ? 13.841 -13.021 -19.313 1.00 98.00 87 PRO A N 1
ATOM 666 C CA . PRO A 1 87 ? 12.401 -12.838 -19.131 1.00 98.00 87 PRO A CA 1
ATOM 667 C C . PRO A 1 87 ? 11.837 -13.540 -17.890 1.00 98.00 87 PRO A C 1
ATOM 669 O O . PRO A 1 87 ? 11.046 -12.936 -17.170 1.00 98.00 87 PRO A O 1
ATOM 672 N N . ASP A 1 88 ? 12.278 -14.768 -17.603 1.00 98.50 88 ASP A N 1
ATOM 673 C CA . ASP A 1 88 ? 11.791 -15.546 -16.456 1.00 98.50 88 ASP A CA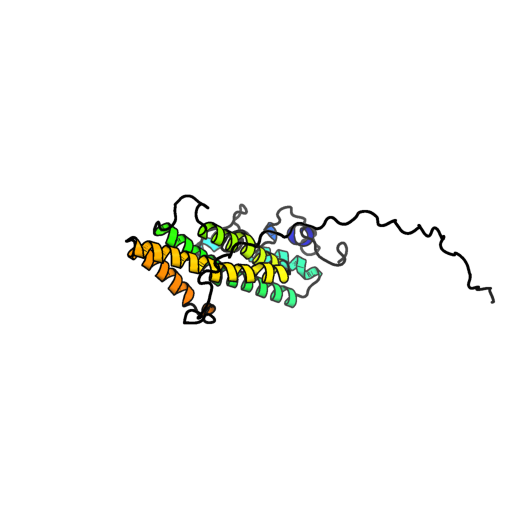 1
ATOM 674 C C . ASP A 1 88 ? 12.110 -14.865 -15.125 1.00 98.50 88 ASP A C 1
ATOM 676 O O . ASP A 1 88 ? 11.237 -14.742 -14.269 1.00 98.50 88 ASP A O 1
ATOM 680 N N . TYR A 1 89 ? 13.330 -14.339 -14.982 1.00 98.31 89 TYR A N 1
ATOM 681 C CA . TYR A 1 89 ? 13.726 -13.584 -13.796 1.00 98.31 89 TYR A CA 1
ATOM 682 C C . TYR A 1 89 ? 12.858 -12.334 -13.611 1.00 98.31 89 TYR A C 1
ATOM 684 O O . TYR A 1 89 ? 12.348 -12.071 -12.524 1.00 98.31 89 TYR A O 1
ATOM 692 N N . ILE A 1 90 ? 12.645 -11.578 -14.692 1.00 98.44 90 ILE A N 1
ATOM 693 C CA . ILE A 1 90 ? 11.850 -10.345 -14.672 1.00 98.44 90 ILE A CA 1
ATOM 694 C C . ILE A 1 90 ? 10.388 -10.645 -14.312 1.00 98.44 90 ILE A C 1
ATOM 696 O O . ILE A 1 90 ? 9.768 -9.909 -13.546 1.00 98.44 90 ILE A O 1
ATOM 700 N N . ASN A 1 91 ? 9.824 -11.717 -14.868 1.00 98.25 91 ASN A N 1
ATOM 701 C CA . ASN A 1 91 ? 8.455 -12.139 -14.584 1.00 98.25 91 ASN A CA 1
ATOM 702 C C . ASN A 1 91 ? 8.296 -12.592 -13.130 1.00 98.25 91 ASN A C 1
ATOM 704 O O . ASN A 1 91 ? 7.339 -12.181 -12.478 1.00 98.25 91 ASN A O 1
ATOM 708 N N . ALA A 1 92 ? 9.244 -13.376 -12.612 1.00 98.44 92 ALA A N 1
ATOM 709 C CA . ALA A 1 92 ? 9.239 -13.818 -11.222 1.00 98.44 92 ALA A CA 1
ATOM 710 C C . ALA A 1 92 ? 9.346 -12.639 -10.242 1.00 98.44 92 ALA A C 1
ATOM 712 O O . ALA A 1 92 ? 8.584 -12.579 -9.280 1.00 98.44 92 ALA A O 1
ATOM 713 N N . PHE A 1 93 ? 10.226 -11.668 -10.522 1.00 98.50 93 PHE A N 1
ATOM 714 C CA . PHE A 1 93 ? 10.337 -10.439 -9.731 1.00 98.50 93 PHE A CA 1
ATOM 715 C C . PHE A 1 93 ? 9.000 -9.696 -9.647 1.00 98.50 93 PHE A C 1
ATOM 717 O O . PHE A 1 93 ? 8.558 -9.333 -8.559 1.00 98.50 93 PHE A O 1
ATOM 724 N N . TYR A 1 94 ? 8.328 -9.494 -10.784 1.00 98.31 94 TYR A N 1
ATOM 725 C CA . TYR A 1 94 ? 7.066 -8.762 -10.775 1.00 98.31 94 TYR A CA 1
ATOM 726 C C . TYR A 1 94 ? 5.915 -9.531 -10.142 1.00 98.31 94 TYR A C 1
ATOM 728 O O . TYR A 1 94 ? 5.135 -8.902 -9.440 1.00 98.31 94 TYR A O 1
ATOM 736 N N . SER A 1 95 ? 5.859 -10.858 -10.289 1.00 98.31 95 SER A N 1
ATOM 737 C CA . SER A 1 95 ? 4.902 -11.676 -9.534 1.00 98.31 95 SER A CA 1
ATOM 738 C C . SER A 1 95 ? 5.094 -11.480 -8.031 1.00 98.31 95 SER A C 1
ATOM 740 O O . SER A 1 95 ? 4.142 -11.161 -7.332 1.00 98.31 95 SER A O 1
ATOM 742 N N . GLN A 1 96 ? 6.337 -11.575 -7.544 1.00 98.31 96 GLN A N 1
ATOM 743 C CA . GLN A 1 96 ? 6.642 -11.361 -6.128 1.00 98.31 96 GLN A CA 1
ATOM 744 C C . GLN A 1 96 ? 6.264 -9.949 -5.665 1.00 98.31 96 GLN A C 1
ATOM 746 O O . GLN A 1 96 ? 5.707 -9.787 -4.582 1.00 98.31 96 GLN A O 1
ATOM 751 N N . TYR A 1 97 ? 6.568 -8.923 -6.463 1.00 98.44 97 TYR A N 1
ATOM 752 C CA . TYR A 1 97 ? 6.226 -7.547 -6.121 1.00 98.44 97 TYR A CA 1
ATOM 753 C C . TYR A 1 97 ? 4.708 -7.319 -6.084 1.00 98.44 97 TYR A C 1
ATOM 755 O O . TYR A 1 97 ? 4.209 -6.698 -5.146 1.00 98.44 97 TYR A O 1
ATOM 763 N N . ASP A 1 98 ? 3.970 -7.839 -7.065 1.00 98.38 98 ASP A N 1
ATOM 764 C CA . ASP A 1 98 ? 2.514 -7.715 -7.122 1.00 98.38 98 ASP A CA 1
ATOM 765 C C . ASP A 1 98 ? 1.861 -8.440 -5.931 1.00 98.38 98 ASP A C 1
ATOM 767 O O . ASP A 1 98 ? 1.057 -7.837 -5.216 1.00 98.38 98 ASP A O 1
ATOM 771 N N . ASP A 1 99 ? 2.289 -9.670 -5.633 1.00 98.31 99 ASP A N 1
ATOM 772 C CA . ASP A 1 99 ? 1.821 -10.437 -4.472 1.00 98.31 99 ASP A CA 1
ATOM 773 C C . ASP A 1 99 ? 2.128 -9.719 -3.149 1.00 98.31 99 ASP A C 1
ATOM 775 O O . ASP A 1 99 ? 1.296 -9.695 -2.240 1.00 98.31 99 ASP A O 1
ATOM 779 N N . PHE A 1 100 ? 3.295 -9.077 -3.041 1.00 98.56 100 PHE A N 1
ATOM 780 C CA . PHE A 1 100 ? 3.672 -8.285 -1.870 1.00 98.56 100 PHE A CA 1
ATOM 781 C C . PHE A 1 100 ? 2.743 -7.080 -1.673 1.00 98.56 100 PHE A C 1
ATOM 783 O O . PHE A 1 100 ? 2.278 -6.826 -0.558 1.00 98.56 100 PHE A O 1
ATOM 790 N N . VAL A 1 101 ? 2.455 -6.329 -2.743 1.00 98.50 101 VAL A N 1
ATOM 791 C CA . VAL A 1 101 ? 1.540 -5.178 -2.678 1.00 98.50 101 VAL A CA 1
ATOM 792 C C . VAL A 1 101 ? 0.131 -5.632 -2.306 1.00 98.50 101 VAL A C 1
ATOM 794 O O . VAL A 1 101 ? -0.502 -5.001 -1.457 1.00 98.50 101 VAL A O 1
ATOM 797 N N . VAL A 1 102 ? -0.351 -6.733 -2.890 1.00 98.19 102 VAL A N 1
ATOM 798 C CA . VAL A 1 102 ? -1.662 -7.313 -2.565 1.00 98.19 102 VAL A CA 1
ATOM 799 C C . VAL A 1 102 ? -1.709 -7.759 -1.106 1.00 98.19 102 VAL A C 1
ATOM 801 O O . VAL A 1 102 ? -2.638 -7.380 -0.395 1.00 98.19 102 VAL A O 1
ATOM 804 N N . LEU A 1 103 ? -0.694 -8.479 -0.620 1.00 98.00 103 LEU A N 1
ATOM 805 C CA . LEU A 1 103 ? -0.603 -8.890 0.783 1.00 98.00 103 LEU A CA 1
ATOM 806 C C . LEU A 1 103 ? -0.702 -7.684 1.719 1.00 98.00 103 LEU A C 1
ATOM 808 O O . LEU A 1 103 ? -1.520 -7.683 2.637 1.00 98.00 103 LEU A O 1
ATOM 812 N N . TYR A 1 104 ? 0.102 -6.648 1.477 1.00 98.62 104 TYR A N 1
ATOM 813 C CA . TYR A 1 104 ? 0.059 -5.423 2.268 1.00 98.62 104 TYR A CA 1
ATOM 814 C C . TYR A 1 104 ? -1.340 -4.775 2.240 1.00 98.62 104 TYR A C 1
ATOM 816 O O . TYR A 1 104 ? -1.906 -4.439 3.286 1.00 98.62 104 TYR A O 1
ATOM 824 N N . ASN A 1 105 ? -1.916 -4.630 1.043 1.00 98.56 105 ASN A N 1
ATOM 825 C CA . ASN A 1 105 ? -3.204 -3.976 0.834 1.00 98.56 105 ASN A CA 1
ATOM 826 C C . ASN A 1 105 ? -4.351 -4.706 1.546 1.00 98.56 105 ASN A C 1
ATOM 828 O O . ASN A 1 105 ? -5.131 -4.068 2.254 1.00 98.56 105 ASN A O 1
ATOM 832 N N . GLU A 1 106 ? -4.467 -6.021 1.352 1.00 98.12 106 GLU A N 1
ATOM 833 C CA . GLU A 1 106 ? -5.598 -6.815 1.849 1.00 98.12 106 GLU A CA 1
ATOM 834 C C . GLU A 1 106 ? -5.472 -7.159 3.335 1.00 98.12 106 GLU A C 1
ATOM 836 O O . GLU A 1 106 ? -6.478 -7.194 4.053 1.00 98.12 106 GLU A O 1
ATOM 841 N N . LYS A 1 107 ? -4.249 -7.405 3.819 1.00 97.88 107 LYS A N 1
ATOM 842 C CA . LYS A 1 107 ? -4.032 -7.842 5.202 1.00 97.88 107 LYS A CA 1
ATOM 843 C C . LYS A 1 107 ? -3.932 -6.683 6.189 1.00 97.88 107 LYS A C 1
ATOM 845 O O . LYS A 1 107 ? -4.382 -6.849 7.318 1.00 97.88 107 LYS A O 1
ATOM 850 N N . PHE A 1 108 ? -3.391 -5.534 5.777 1.00 98.44 108 PHE A N 1
ATOM 851 C CA . PHE A 1 108 ? -3.067 -4.436 6.696 1.00 98.44 108 PHE A CA 1
ATOM 852 C C . PHE A 1 108 ? -3.769 -3.126 6.338 1.00 98.44 108 PHE A C 1
ATOM 854 O O . PHE A 1 108 ? -4.525 -2.600 7.151 1.00 98.44 108 PHE A O 1
ATOM 861 N N . ALA A 1 109 ? -3.586 -2.607 5.120 1.00 98.44 109 ALA A N 1
ATOM 862 C CA . ALA A 1 109 ? -4.057 -1.257 4.800 1.00 98.44 109 ALA A CA 1
ATOM 863 C C . ALA A 1 109 ? -5.584 -1.133 4.719 1.00 98.44 109 ALA A C 1
ATOM 865 O O . ALA A 1 109 ? -6.154 -0.260 5.370 1.00 98.44 109 ALA A O 1
ATOM 866 N N . LYS A 1 110 ? -6.272 -1.992 3.954 1.00 98.56 110 LYS A N 1
ATOM 867 C CA . LYS A 1 110 ? -7.744 -1.950 3.889 1.00 98.56 110 LYS A CA 1
ATOM 868 C C . LYS A 1 110 ? -8.389 -2.243 5.253 1.00 98.56 110 LYS A C 1
ATOM 870 O O . LYS A 1 110 ? -9.297 -1.500 5.622 1.00 98.56 110 LYS A O 1
ATOM 875 N N . PRO A 1 111 ? -7.937 -3.253 6.025 1.00 98.69 111 PRO A N 1
ATOM 876 C CA . PRO A 1 111 ? -8.433 -3.483 7.382 1.00 98.69 111 PRO A CA 1
ATOM 877 C C . PRO A 1 111 ? -8.206 -2.305 8.330 1.00 98.69 111 PRO A C 1
ATOM 879 O O . PRO A 1 111 ? -9.154 -1.873 8.978 1.00 98.69 111 PRO A O 1
ATOM 882 N N . GLY A 1 112 ? -6.997 -1.736 8.369 1.00 98.50 112 GLY A N 1
ATOM 883 C CA . GLY A 1 112 ? -6.703 -0.583 9.223 1.00 98.50 112 GLY A CA 1
ATOM 884 C C . GLY A 1 112 ? -7.543 0.638 8.849 1.00 98.50 112 GLY A C 1
ATOM 885 O O . GLY A 1 112 ? -8.141 1.270 9.714 1.00 98.50 112 GLY A O 1
ATOM 886 N N . GLN A 1 113 ? -7.719 0.895 7.549 1.00 98.56 113 GLN A N 1
ATOM 887 C CA . GLN A 1 113 ? -8.614 1.946 7.070 1.00 98.56 113 GLN A CA 1
ATOM 888 C C . GLN A 1 113 ? -10.080 1.684 7.459 1.00 98.56 113 GLN A C 1
ATOM 890 O O . GLN A 1 113 ? -10.788 2.634 7.783 1.00 98.56 113 GLN A O 1
ATOM 895 N N . LYS A 1 114 ? -10.544 0.424 7.451 1.00 98.75 114 LYS A N 1
ATOM 896 C CA . LYS A 1 114 ? -11.902 0.049 7.890 1.00 98.75 114 LYS A CA 1
ATOM 897 C C . LYS A 1 114 ? -12.098 0.323 9.387 1.00 98.75 114 LYS A C 1
ATOM 899 O O . LYS A 1 114 ? -13.139 0.860 9.749 1.00 98.75 114 LYS A O 1
ATOM 904 N N . ILE A 1 115 ? -11.105 0.012 10.224 1.00 98.81 115 ILE A N 1
ATOM 905 C CA . ILE A 1 115 ? -11.130 0.292 11.671 1.00 98.81 115 ILE A CA 1
ATOM 906 C C . ILE A 1 115 ? -11.213 1.803 11.920 1.00 98.81 115 ILE A C 1
ATOM 908 O O . ILE A 1 115 ? -12.153 2.263 12.564 1.00 98.81 115 ILE A O 1
ATOM 912 N N . MET A 1 116 ? -10.295 2.582 11.338 1.00 98.69 116 MET A N 1
ATOM 913 C CA . MET A 1 116 ? -10.277 4.044 11.494 1.00 98.69 116 MET A CA 1
ATOM 914 C C . MET A 1 116 ? -11.561 4.704 10.977 1.00 98.69 116 MET A C 1
ATOM 916 O O . MET A 1 116 ? -12.086 5.630 11.594 1.00 98.69 116 MET A O 1
ATOM 920 N N . ALA A 1 117 ? -12.094 4.220 9.851 1.00 98.56 117 ALA A N 1
ATOM 921 C CA . ALA A 1 117 ? -13.344 4.725 9.296 1.00 98.56 117 ALA A CA 1
ATOM 922 C C . ALA A 1 117 ? -14.543 4.430 10.206 1.00 98.56 117 ALA A C 1
ATOM 924 O O . ALA A 1 117 ? -15.410 5.291 10.344 1.00 98.56 117 ALA A O 1
ATOM 925 N N . GLU A 1 118 ? -14.604 3.247 10.825 1.00 98.81 118 GLU A N 1
ATOM 926 C CA . GLU A 1 118 ? -15.695 2.910 11.742 1.00 98.81 118 GLU A CA 1
ATOM 927 C C . GLU A 1 118 ? -15.603 3.721 13.039 1.00 98.81 118 GLU A C 1
ATOM 929 O O . GLU A 1 118 ? -16.613 4.282 13.451 1.00 98.81 118 GLU A O 1
ATOM 934 N N . LEU A 1 119 ? -14.409 3.884 13.621 1.00 98.69 119 LEU A N 1
ATOM 935 C CA . LEU A 1 119 ? -14.193 4.756 14.787 1.00 98.69 119 LEU A CA 1
ATOM 936 C C . LEU A 1 119 ? -14.683 6.187 14.525 1.00 98.69 119 LEU A C 1
ATOM 938 O O . LEU A 1 119 ? -15.457 6.735 15.310 1.00 98.69 119 LEU A O 1
ATOM 942 N N . SER A 1 120 ? -14.293 6.768 13.385 1.00 98.31 120 SER A N 1
ATOM 943 C CA . SER A 1 120 ? -14.714 8.118 12.989 1.00 98.31 120 SER A CA 1
ATOM 944 C C . SER A 1 120 ? -16.225 8.209 12.762 1.00 98.31 120 SER A C 1
ATOM 946 O O . SER A 1 120 ? -16.881 9.134 13.235 1.00 98.31 120 SER A O 1
ATOM 948 N N . LYS A 1 121 ? -16.804 7.226 12.063 1.00 98.44 121 LYS A N 1
ATOM 949 C CA . LYS A 1 121 ? -18.243 7.161 11.776 1.00 98.44 121 LYS A CA 1
ATOM 950 C C . LYS A 1 121 ? -19.088 7.063 13.045 1.00 98.44 121 LYS A C 1
ATOM 952 O O . LYS A 1 121 ? -20.182 7.619 13.073 1.00 98.44 121 LYS A O 1
ATOM 957 N N . GLN A 1 122 ? -18.602 6.345 14.053 1.00 98.50 122 GLN A N 1
ATOM 958 C CA . GLN A 1 122 ? -19.263 6.197 15.349 1.00 98.50 122 GLN A CA 1
ATOM 959 C C . GLN A 1 122 ? -18.991 7.374 16.300 1.00 98.50 122 GLN A C 1
ATOM 961 O O . GLN A 1 122 ? -19.473 7.357 17.430 1.00 98.50 122 GLN A O 1
ATOM 966 N N . GLU A 1 123 ? -18.239 8.385 15.847 1.00 97.88 123 GLU A N 1
ATOM 967 C CA . GLU A 1 123 ? -17.819 9.545 16.642 1.00 97.88 123 GLU A CA 1
ATOM 968 C C . GLU A 1 123 ? -17.094 9.131 17.941 1.00 97.88 123 GLU A C 1
ATOM 970 O O . GLU A 1 123 ? -17.239 9.778 18.976 1.00 97.88 123 GLU A O 1
ATOM 975 N N . LEU A 1 124 ? -16.326 8.031 17.882 1.00 98.19 124 LEU A N 1
ATOM 976 C CA . LEU A 1 124 ? -15.487 7.538 18.987 1.00 98.19 124 LEU A CA 1
ATOM 977 C C . LEU A 1 124 ? -14.061 8.103 18.967 1.00 98.19 124 LEU A C 1
ATOM 979 O O . LEU A 1 124 ? -13.321 7.910 19.922 1.00 98.19 124 LEU A O 1
ATOM 983 N N . ILE A 1 125 ? -13.709 8.784 17.880 1.00 97.56 125 ILE A N 1
ATOM 984 C CA . ILE A 1 125 ? -12.529 9.638 17.737 1.00 97.56 125 ILE A CA 1
ATOM 985 C C . ILE A 1 125 ? -12.997 11.015 17.265 1.00 97.56 125 ILE A C 1
ATOM 987 O O . ILE A 1 125 ? -14.091 11.148 16.689 1.00 97.56 125 ILE A O 1
ATOM 991 N N . THR A 1 126 ? -12.210 12.051 17.522 1.00 96.19 126 THR A N 1
ATOM 992 C CA . THR A 1 126 ? -12.602 13.422 17.211 1.00 96.19 126 THR A CA 1
ATOM 993 C C . THR A 1 126 ? -12.537 13.719 15.706 1.00 96.19 126 THR A C 1
ATOM 995 O O . THR A 1 126 ? -12.130 12.912 14.871 1.00 96.19 126 THR A O 1
ATOM 998 N N . LYS A 1 127 ? -13.036 14.901 15.322 1.00 95.62 127 LYS A N 1
ATOM 999 C CA . LYS A 1 127 ? -12.915 15.416 13.944 1.00 95.62 127 LYS A CA 1
ATOM 1000 C C . LYS A 1 127 ? -11.599 16.158 13.721 1.00 95.62 127 LYS A C 1
ATOM 1002 O O . LYS A 1 127 ? -11.261 16.443 12.569 1.00 95.62 127 LYS A O 1
ATOM 1007 N N . THR A 1 128 ? -10.930 16.554 14.801 1.00 96.94 128 THR A N 1
ATOM 1008 C CA . THR A 1 128 ? -9.576 17.097 14.725 1.00 96.94 128 THR A CA 1
ATOM 1009 C C . THR A 1 128 ? -8.675 15.959 14.266 1.00 96.94 128 THR A C 1
ATOM 1011 O O . THR A 1 128 ? -8.937 14.812 14.579 1.00 96.94 128 THR A O 1
ATOM 1014 N N . GLN A 1 129 ? -7.691 16.257 13.424 1.00 94.00 129 GLN A N 1
ATOM 1015 C CA . GLN A 1 129 ? -6.759 15.235 12.959 1.00 94.00 129 GLN A CA 1
ATOM 1016 C C . GLN A 1 129 ? -5.490 15.294 13.793 1.00 94.00 129 GLN A C 1
ATOM 1018 O O . GLN A 1 129 ? -4.980 16.391 14.047 1.00 94.00 129 GLN A O 1
ATOM 1023 N N . PHE A 1 130 ? -4.930 14.123 14.068 1.00 96.31 130 PHE A N 1
ATOM 1024 C CA . PHE A 1 130 ? -3.682 13.921 14.798 1.00 96.31 130 PHE A CA 1
ATOM 1025 C C . PHE A 1 130 ? -3.717 14.411 16.251 1.00 96.31 130 PHE A C 1
ATOM 1027 O O . PHE A 1 130 ? -2.663 14.756 16.798 1.00 96.31 130 PHE A O 1
ATOM 1034 N N . ASP A 1 131 ? -4.894 14.452 16.876 1.00 97.44 131 ASP A N 1
ATOM 1035 C CA . ASP A 1 131 ? -5.033 14.744 18.307 1.00 97.44 131 ASP A CA 1
ATOM 1036 C C . ASP A 1 131 ? -5.120 13.482 19.171 1.00 97.44 131 ASP A C 1
ATOM 1038 O O . ASP A 1 131 ? -4.867 13.557 20.374 1.00 97.44 131 ASP A O 1
ATOM 1042 N N . GLU A 1 132 ? -5.369 12.322 18.561 1.00 97.94 132 GLU A N 1
ATOM 1043 C CA . GLU A 1 132 ? -5.433 11.031 19.246 1.00 97.94 132 GLU A CA 1
ATOM 1044 C C . GLU A 1 132 ? -4.306 10.089 18.793 1.00 97.94 132 GLU A C 1
ATOM 1046 O O . GLU A 1 132 ? -3.899 10.060 17.628 1.00 97.94 132 GLU A O 1
ATOM 1051 N N . GLU A 1 133 ? -3.778 9.288 19.724 1.00 98.12 133 GLU A N 1
ATOM 1052 C CA . GLU A 1 133 ? -2.619 8.414 19.482 1.00 98.12 133 GLU A CA 1
ATOM 1053 C C . GLU A 1 133 ? -2.856 7.421 18.335 1.00 98.12 133 GLU A C 1
ATOM 1055 O O . GLU A 1 133 ? -1.984 7.225 17.486 1.00 98.12 133 GLU A O 1
ATOM 1060 N N . ILE A 1 134 ? -4.064 6.860 18.247 1.00 98.44 134 ILE A N 1
ATOM 1061 C CA . ILE A 1 134 ? -4.419 5.883 17.214 1.00 98.44 134 ILE A CA 1
ATOM 1062 C C . ILE A 1 134 ? -4.305 6.443 15.789 1.00 98.44 134 ILE A C 1
ATOM 1064 O O . ILE A 1 134 ? -3.987 5.711 14.847 1.00 98.44 134 ILE A O 1
ATOM 1068 N N . GLU A 1 135 ? -4.496 7.751 15.605 1.00 98.38 135 GLU A N 1
ATOM 1069 C CA . GLU A 1 135 ? -4.314 8.402 14.308 1.00 98.38 135 GLU A CA 1
ATOM 1070 C C . GLU A 1 135 ? -2.836 8.454 13.906 1.00 98.38 135 GLU A C 1
ATOM 1072 O O . GLU A 1 135 ? -2.502 8.253 12.732 1.00 98.38 135 GLU A O 1
ATOM 1077 N N . TRP A 1 136 ? -1.940 8.656 14.878 1.00 98.50 136 TRP A N 1
ATOM 1078 C CA . TRP A 1 136 ? -0.493 8.578 14.680 1.00 98.50 136 TRP A CA 1
ATOM 1079 C C . TRP A 1 136 ? -0.043 7.147 14.402 1.00 98.50 136 TRP A C 1
ATOM 1081 O O . TRP A 1 136 ? 0.692 6.930 13.437 1.00 98.50 136 TRP A O 1
ATOM 1091 N N . THR A 1 137 ? -0.525 6.167 15.168 1.00 98.62 137 THR A N 1
ATOM 1092 C CA . THR A 1 137 ? -0.264 4.740 14.919 1.00 98.62 137 THR A CA 1
ATOM 1093 C C . THR A 1 137 ? -0.712 4.341 13.514 1.00 98.62 137 THR A C 1
ATOM 1095 O O . THR A 1 137 ? 0.063 3.748 12.756 1.00 98.62 137 THR A O 1
ATOM 1098 N N . TRP A 1 138 ? -1.923 4.733 13.102 1.00 98.50 138 TRP A N 1
ATOM 1099 C CA . TRP A 1 138 ? -2.396 4.510 11.737 1.00 98.50 138 TRP A CA 1
ATOM 1100 C C . TRP A 1 138 ? -1.480 5.175 10.705 1.00 98.50 138 TRP A C 1
ATOM 1102 O O . TRP A 1 138 ? -1.087 4.536 9.724 1.00 98.50 138 TRP A O 1
ATOM 1112 N N . PHE A 1 139 ? -1.101 6.438 10.919 1.00 98.31 139 PHE A N 1
ATOM 1113 C CA . PHE A 1 139 ? -0.203 7.157 10.022 1.00 98.31 139 PHE A CA 1
ATOM 1114 C C . PHE A 1 139 ? 1.159 6.474 9.888 1.00 98.31 139 PHE A C 1
ATOM 1116 O O . PHE A 1 139 ? 1.616 6.282 8.761 1.00 98.31 139 PHE A O 1
ATOM 1123 N N . TYR A 1 140 ? 1.796 6.053 10.980 1.00 98.38 140 TYR A N 1
ATOM 1124 C CA . TYR A 1 140 ? 3.087 5.364 10.924 1.00 98.38 140 TYR A CA 1
ATOM 1125 C C . TYR A 1 140 ? 3.006 4.038 10.173 1.00 98.38 140 TYR A C 1
ATOM 1127 O O . TYR A 1 140 ? 3.818 3.815 9.263 1.00 98.38 140 TYR A O 1
ATOM 1135 N N . LEU A 1 141 ? 1.967 3.245 10.446 1.00 98.50 141 LEU A N 1
ATOM 1136 C CA . LEU A 1 141 ? 1.726 1.968 9.780 1.00 98.50 141 LEU A CA 1
ATOM 1137 C C . LEU A 1 141 ? 1.684 2.128 8.260 1.00 98.50 141 LEU A C 1
ATOM 1139 O O . LEU A 1 141 ? 2.371 1.407 7.532 1.00 98.50 141 LEU A O 1
ATOM 1143 N N . TRP A 1 142 ? 0.883 3.060 7.731 1.00 98.25 142 TRP A N 1
ATOM 1144 C CA . TRP A 1 142 ? 0.733 3.159 6.277 1.00 98.25 142 TRP A CA 1
ATOM 1145 C C . TRP A 1 142 ? 1.766 4.074 5.611 1.00 98.25 142 TRP A C 1
ATOM 1147 O O . TRP A 1 142 ? 2.253 3.740 4.522 1.00 98.25 142 TRP A O 1
ATOM 1157 N N . HIS A 1 143 ? 2.093 5.219 6.219 1.00 97.81 143 HIS A N 1
ATOM 1158 C CA . HIS A 1 143 ? 2.914 6.268 5.608 1.00 97.81 143 HIS A CA 1
ATOM 1159 C C . HIS A 1 143 ? 4.402 5.971 5.718 1.00 97.81 143 HIS A C 1
ATOM 1161 O O . HIS A 1 143 ? 5.137 6.222 4.762 1.00 97.81 143 HIS A O 1
ATOM 1167 N N . HIS A 1 144 ? 4.860 5.478 6.865 1.00 95.38 144 HIS A N 1
ATOM 1168 C CA . HIS A 1 144 ? 6.280 5.269 7.101 1.00 95.38 144 HIS A CA 1
ATOM 1169 C C . HIS A 1 144 ? 6.660 3.833 6.746 1.00 95.38 144 HIS A C 1
ATOM 1171 O O . HIS A 1 144 ? 7.324 3.591 5.737 1.00 95.38 144 HIS A O 1
ATOM 1177 N N . GLU A 1 145 ? 6.134 2.879 7.498 1.00 97.44 145 GLU A N 1
ATOM 1178 C CA . GLU A 1 145 ? 6.510 1.467 7.427 1.00 97.44 145 GLU A CA 1
ATOM 1179 C C . GLU A 1 145 ? 5.935 0.824 6.164 1.00 97.44 145 GLU A C 1
ATOM 1181 O O . GLU A 1 145 ? 6.656 0.252 5.348 1.00 97.44 145 GLU A O 1
ATOM 1186 N N . GLY A 1 146 ? 4.639 1.020 5.913 1.00 98.06 146 GLY A N 1
ATOM 1187 C CA . GLY A 1 146 ? 3.953 0.471 4.750 1.00 98.06 146 GLY A CA 1
ATOM 1188 C C . GLY A 1 146 ? 4.484 1.009 3.428 1.00 98.06 146 GLY A C 1
ATOM 1189 O O . GLY A 1 146 ? 4.645 0.254 2.463 1.00 98.06 146 GLY A O 1
ATOM 1190 N N . ARG A 1 147 ? 4.775 2.314 3.327 1.00 97.62 147 ARG A N 1
ATOM 1191 C CA . ARG A 1 147 ? 5.416 2.853 2.114 1.00 97.62 147 ARG A CA 1
ATOM 1192 C C . ARG A 1 147 ? 6.802 2.264 1.934 1.00 97.62 147 ARG A C 1
ATOM 1194 O O . ARG A 1 147 ? 7.114 1.837 0.826 1.00 97.62 147 ARG A O 1
ATOM 1201 N N . ARG A 1 148 ? 7.616 2.238 2.983 1.00 97.31 148 ARG A N 1
ATOM 1202 C CA . ARG A 1 148 ? 8.981 1.717 2.929 1.00 97.31 148 ARG A CA 1
ATOM 1203 C C . ARG A 1 148 ? 9.010 0.239 2.534 1.00 97.31 148 ARG A C 1
ATOM 1205 O O . ARG A 1 148 ? 9.775 -0.104 1.641 1.00 97.31 148 ARG A O 1
ATOM 1212 N N . ALA A 1 149 ? 8.098 -0.575 3.065 1.00 98.38 149 ALA A N 1
ATOM 1213 C CA . ALA A 1 149 ? 7.918 -1.976 2.693 1.00 98.38 149 ALA A CA 1
ATOM 1214 C C . ALA A 1 149 ? 7.697 -2.145 1.180 1.00 98.38 149 ALA A C 1
ATOM 1216 O O . ALA A 1 149 ? 8.438 -2.849 0.495 1.00 98.38 149 ALA A O 1
ATOM 1217 N N . ARG A 1 150 ? 6.698 -1.444 0.629 1.00 98.44 150 ARG A N 1
ATOM 1218 C CA . ARG A 1 150 ? 6.316 -1.559 -0.790 1.00 98.44 150 ARG A CA 1
ATOM 1219 C C . ARG A 1 150 ? 7.353 -0.963 -1.739 1.00 98.44 150 ARG A C 1
ATOM 1221 O O . ARG A 1 150 ? 7.612 -1.527 -2.799 1.00 98.44 150 ARG A O 1
ATOM 1228 N N . HIS A 1 151 ? 7.966 0.162 -1.369 1.00 97.94 151 HIS A N 1
ATOM 1229 C CA . HIS A 1 151 ? 9.066 0.743 -2.140 1.00 97.94 151 HIS A CA 1
ATOM 1230 C C . HIS A 1 151 ? 10.303 -0.166 -2.094 1.00 97.94 151 HIS A C 1
ATOM 1232 O O . HIS A 1 151 ? 10.899 -0.418 -3.140 1.00 97.94 151 HIS A O 1
ATOM 1238 N N . GLY A 1 152 ? 10.632 -0.729 -0.929 1.00 98.00 152 GLY A N 1
ATOM 1239 C CA . GLY A 1 152 ? 11.712 -1.700 -0.766 1.00 98.00 152 GLY A CA 1
ATOM 1240 C C . GLY A 1 152 ? 11.517 -2.932 -1.647 1.00 98.00 152 GLY A C 1
ATOM 1241 O O . GLY A 1 152 ? 12.421 -3.292 -2.400 1.00 98.00 152 GLY A O 1
ATOM 1242 N N . ALA A 1 153 ? 10.308 -3.502 -1.661 1.00 98.19 153 ALA A N 1
ATOM 1243 C CA . ALA A 1 153 ? 9.955 -4.601 -2.561 1.00 98.19 153 ALA A CA 1
ATOM 1244 C C . ALA A 1 153 ? 10.114 -4.215 -4.046 1.00 98.19 153 ALA A C 1
ATOM 1246 O O . ALA A 1 153 ? 10.690 -4.970 -4.825 1.00 98.19 153 ALA A O 1
ATOM 1247 N N . SER A 1 154 ? 9.683 -3.009 -4.437 1.00 97.56 154 SER A N 1
ATOM 1248 C CA . SER A 1 154 ? 9.780 -2.533 -5.828 1.00 97.56 154 SER A CA 1
ATOM 1249 C C . SER A 1 154 ? 11.209 -2.262 -6.318 1.00 97.56 154 SER A C 1
ATOM 1251 O O . SER A 1 154 ? 11.440 -2.204 -7.525 1.00 97.56 154 SER A O 1
ATOM 1253 N N . MET A 1 155 ? 12.158 -2.081 -5.397 1.00 96.88 155 MET A N 1
ATOM 1254 C CA . MET A 1 155 ? 13.547 -1.705 -5.682 1.00 96.88 155 MET A CA 1
ATOM 1255 C C . MET A 1 155 ? 14.553 -2.761 -5.214 1.00 96.88 155 MET A C 1
ATOM 1257 O O . MET A 1 155 ? 15.733 -2.451 -5.076 1.00 96.88 155 MET A O 1
ATOM 1261 N N . MET A 1 156 ? 14.109 -4.005 -4.990 1.00 95.50 156 MET A N 1
ATOM 1262 C CA . MET A 1 156 ? 14.987 -5.118 -4.604 1.00 95.50 156 MET A CA 1
ATOM 1263 C C . MET A 1 156 ? 15.777 -4.855 -3.306 1.00 95.50 156 MET A C 1
ATOM 1265 O O . MET A 1 156 ? 16.925 -5.273 -3.174 1.00 95.50 156 MET A O 1
ATOM 1269 N N . ALA A 1 157 ? 15.169 -4.166 -2.337 1.00 97.50 157 ALA A N 1
ATOM 1270 C CA . ALA A 1 157 ? 15.764 -3.875 -1.035 1.00 97.50 157 ALA A CA 1
ATOM 1271 C C . ALA A 1 157 ? 15.121 -4.768 0.048 1.00 97.50 157 ALA A C 1
ATOM 1273 O O . ALA A 1 157 ? 14.149 -4.348 0.682 1.00 97.50 157 ALA A O 1
ATOM 1274 N N . PRO A 1 158 ? 15.616 -6.007 0.258 1.00 97.12 158 PRO A N 1
ATOM 1275 C CA . PRO A 1 158 ? 14.955 -7.001 1.111 1.00 97.12 158 PRO A CA 1
ATOM 1276 C C . PRO A 1 158 ? 14.851 -6.568 2.577 1.00 97.12 158 PRO A C 1
ATOM 1278 O O . PRO A 1 158 ? 13.850 -6.851 3.228 1.00 97.12 158 PRO A O 1
ATOM 1281 N N . ASP A 1 159 ? 15.842 -5.835 3.078 1.00 97.88 159 ASP A N 1
ATOM 1282 C CA . ASP A 1 159 ? 15.856 -5.320 4.448 1.00 97.88 159 ASP A CA 1
ATOM 1283 C C . ASP A 1 159 ? 14.750 -4.273 4.682 1.00 97.88 159 ASP A C 1
ATOM 1285 O O . ASP A 1 159 ? 13.971 -4.359 5.631 1.00 97.88 159 ASP A O 1
ATOM 1289 N N . TYR A 1 160 ? 14.575 -3.358 3.723 1.00 98.00 160 TYR A N 1
ATOM 1290 C CA . TYR A 1 160 ? 13.491 -2.374 3.725 1.00 98.00 160 TYR A CA 1
ATOM 1291 C C . TYR A 1 160 ? 12.117 -2.972 3.416 1.00 98.00 160 TYR A C 1
ATOM 1293 O O . TYR A 1 160 ? 11.105 -2.441 3.869 1.00 98.00 160 TYR A O 1
ATOM 1301 N N . ALA A 1 161 ? 12.061 -4.067 2.655 1.00 97.88 161 ALA A N 1
ATOM 1302 C CA . ALA A 1 161 ? 10.828 -4.812 2.432 1.00 97.88 161 ALA A CA 1
ATOM 1303 C C . ALA A 1 161 ? 10.382 -5.548 3.707 1.00 97.88 161 ALA A C 1
ATOM 1305 O O . ALA A 1 161 ? 9.185 -5.627 3.986 1.00 97.88 161 ALA A O 1
ATOM 1306 N N . HIS A 1 162 ? 11.334 -6.067 4.488 1.00 97.31 162 HIS A N 1
ATOM 1307 C CA . HIS A 1 162 ? 11.064 -6.916 5.642 1.00 97.31 162 HIS A CA 1
ATOM 1308 C C . HIS A 1 162 ? 11.268 -6.209 6.987 1.00 97.31 162 HIS A C 1
ATOM 1310 O O . HIS A 1 162 ? 10.280 -5.753 7.560 1.00 97.31 162 HIS A O 1
ATOM 1316 N N . TRP A 1 163 ? 12.507 -6.113 7.484 1.00 97.12 163 TRP A N 1
ATOM 1317 C CA . TRP A 1 163 ? 12.827 -5.652 8.842 1.00 97.12 163 TRP A CA 1
ATOM 1318 C C . TRP A 1 163 ? 12.363 -4.232 9.115 1.00 97.12 163 TRP A C 1
ATOM 1320 O O . TRP A 1 163 ? 11.687 -3.988 10.106 1.00 97.12 163 TRP A O 1
ATOM 1330 N N . HIS A 1 164 ? 12.653 -3.318 8.196 1.00 96.69 164 HIS A N 1
ATOM 1331 C CA . HIS A 1 164 ? 12.197 -1.938 8.309 1.00 96.69 164 HIS A CA 1
ATOM 1332 C C . HIS A 1 164 ? 10.824 -1.722 7.662 1.00 96.69 164 HIS A C 1
ATOM 1334 O O . HIS A 1 164 ? 10.361 -0.593 7.593 1.00 96.69 164 HIS A O 1
ATOM 1340 N N . GLY A 1 165 ? 10.197 -2.767 7.120 1.00 98.00 165 GLY A N 1
ATOM 1341 C CA . GLY A 1 165 ? 8.949 -2.690 6.369 1.00 98.00 165 GLY A CA 1
ATOM 1342 C C . GLY A 1 165 ? 7.861 -3.541 7.004 1.00 98.00 165 GLY A C 1
ATOM 1343 O O . GLY A 1 165 ? 7.234 -3.140 7.977 1.00 98.00 165 GLY A O 1
ATOM 1344 N N . MET A 1 166 ? 7.613 -4.724 6.437 1.00 98.06 166 MET A N 1
ATOM 1345 C CA . MET A 1 166 ? 6.507 -5.595 6.856 1.00 98.06 166 MET A CA 1
ATOM 1346 C C . MET A 1 166 ? 6.560 -6.043 8.319 1.00 98.06 166 MET A C 1
ATOM 1348 O O . MET A 1 166 ? 5.505 -6.335 8.877 1.00 98.06 166 MET A O 1
ATOM 1352 N N . TYR A 1 167 ? 7.747 -6.119 8.928 1.00 97.88 167 TYR A N 1
ATOM 1353 C CA . TYR A 1 167 ? 7.880 -6.394 10.359 1.00 97.88 167 TYR A CA 1
ATOM 1354 C C . TYR A 1 167 ? 7.240 -5.273 11.187 1.00 97.88 167 TYR A C 1
ATOM 1356 O O . TYR A 1 167 ? 6.334 -5.551 11.968 1.00 97.88 167 TYR A O 1
ATOM 1364 N N . GLU A 1 168 ? 7.640 -4.021 10.948 1.00 98.19 168 GLU A N 1
ATOM 1365 C CA . GLU A 1 168 ? 7.089 -2.846 11.636 1.00 98.19 168 GLU A CA 1
ATOM 1366 C C . GLU A 1 168 ? 5.587 -2.691 11.329 1.00 98.19 168 GLU A C 1
ATOM 1368 O O . GLU A 1 168 ? 4.791 -2.567 12.251 1.00 98.19 168 GLU A O 1
ATOM 1373 N N . VAL A 1 169 ? 5.162 -2.879 10.068 1.00 98.62 169 VAL A N 1
ATOM 1374 C CA . VAL A 1 169 ? 3.729 -2.864 9.695 1.00 98.62 169 VAL A CA 1
ATOM 1375 C C . VAL A 1 169 ? 2.918 -3.874 10.507 1.00 98.62 169 VAL A C 1
ATOM 1377 O O . VAL A 1 169 ? 1.805 -3.575 10.944 1.00 98.62 169 VAL A O 1
ATOM 1380 N N . ALA A 1 170 ? 3.429 -5.099 10.658 1.00 97.75 170 ALA A N 1
ATOM 1381 C CA . ALA A 1 170 ? 2.742 -6.132 11.418 1.00 97.75 170 ALA A CA 1
ATOM 1382 C C . ALA A 1 170 ? 2.712 -5.788 12.909 1.00 97.75 170 ALA A C 1
ATOM 1384 O O . ALA A 1 170 ? 1.668 -5.940 13.539 1.00 97.75 170 ALA A O 1
ATOM 1385 N N . GLU A 1 171 ? 3.826 -5.308 13.453 1.00 97.19 171 GLU A N 1
ATOM 1386 C CA . GLU A 1 171 ? 3.933 -4.868 14.840 1.00 97.19 171 GLU A CA 1
ATOM 1387 C C . GLU A 1 171 ? 2.922 -3.752 15.141 1.00 97.19 171 GLU A C 1
ATOM 1389 O O . GLU A 1 171 ? 2.040 -3.975 15.970 1.00 97.19 171 GLU A O 1
ATOM 1394 N N . ARG A 1 172 ? 2.895 -2.661 14.361 1.00 98.12 172 ARG A N 1
ATOM 1395 C CA . ARG A 1 172 ? 1.892 -1.592 14.511 1.00 98.12 172 ARG A CA 1
ATOM 1396 C C . ARG A 1 172 ? 0.471 -2.097 14.401 1.00 98.12 172 ARG A C 1
ATOM 1398 O O . ARG A 1 172 ? -0.401 -1.665 15.144 1.00 98.12 172 ARG A O 1
ATOM 1405 N N . PHE A 1 173 ? 0.198 -2.996 13.457 1.00 98.38 173 PHE A N 1
ATOM 1406 C CA . PHE A 1 173 ? -1.163 -3.478 13.249 1.00 98.38 173 PHE A CA 1
ATOM 1407 C C . PHE A 1 173 ? -1.664 -4.304 14.439 1.00 98.38 173 PHE A C 1
ATOM 1409 O O . PHE A 1 173 ? -2.776 -4.082 14.913 1.00 98.38 173 PHE A O 1
ATOM 1416 N N . TYR A 1 174 ? -0.864 -5.264 14.912 1.00 97.12 174 TYR A N 1
ATOM 1417 C CA . TYR A 1 174 ? -1.295 -6.222 15.934 1.00 97.12 174 TYR A CA 1
ATOM 1418 C C . TYR A 1 174 ? -1.046 -5.768 17.367 1.00 97.12 174 TYR A C 1
ATOM 1420 O O . TYR A 1 174 ? -1.815 -6.163 18.239 1.00 97.12 174 TYR A O 1
ATOM 1428 N N . MET A 1 175 ? 0.016 -5.004 17.608 1.00 96.06 175 MET A N 1
ATOM 1429 C CA . MET A 1 175 ? 0.440 -4.611 18.953 1.00 96.06 175 MET A CA 1
ATOM 1430 C C . MET A 1 175 ? -0.045 -3.212 19.333 1.00 96.06 175 MET A C 1
ATOM 1432 O O . MET A 1 175 ? -0.119 -2.925 20.522 1.00 96.06 175 MET A O 1
ATOM 1436 N N . GLU A 1 176 ? -0.423 -2.375 18.359 1.00 98.12 176 GLU A N 1
ATOM 1437 C CA . GLU A 1 176 ? -0.884 -1.005 18.622 1.00 98.12 176 GLU A CA 1
ATOM 1438 C C . GLU A 1 176 ? -2.297 -0.746 18.084 1.00 98.12 176 GLU A C 1
ATOM 1440 O O . GLU A 1 176 ? -3.230 -0.614 18.869 1.00 98.12 176 GLU A O 1
ATOM 1445 N N . LEU A 1 177 ? -2.499 -0.738 16.760 1.00 98.62 177 LEU A N 1
ATOM 1446 C CA . LEU A 1 177 ? -3.751 -0.292 16.134 1.00 98.62 177 LEU A CA 1
ATOM 1447 C C . LEU A 1 177 ? -4.972 -1.093 16.608 1.00 98.62 177 LEU A C 1
ATOM 1449 O O . LEU A 1 177 ? -6.009 -0.512 16.922 1.00 98.62 177 LEU A O 1
ATOM 1453 N N . ILE A 1 178 ? -4.871 -2.428 16.626 1.00 98.25 178 ILE A N 1
ATOM 1454 C CA . ILE A 1 178 ? -5.963 -3.290 17.093 1.00 98.25 178 ILE A CA 1
ATOM 1455 C C . ILE A 1 178 ? -6.231 -3.073 18.593 1.00 98.25 178 ILE A C 1
ATOM 1457 O O . ILE A 1 178 ? -7.379 -2.758 18.912 1.00 98.25 178 ILE A O 1
ATOM 1461 N N . PRO A 1 179 ? -5.239 -3.200 19.501 1.00 97.88 179 PRO A N 1
ATOM 1462 C CA . PRO A 1 179 ? -5.452 -2.942 20.925 1.00 97.88 179 PRO A CA 1
ATOM 1463 C C . PRO A 1 179 ? -6.015 -1.551 21.231 1.00 97.88 179 PRO A C 1
ATOM 1465 O O . PRO A 1 179 ? -7.003 -1.456 21.950 1.00 97.88 179 PRO A O 1
ATOM 1468 N N . GLN A 1 180 ? -5.474 -0.489 20.627 1.00 98.56 180 GLN A N 1
ATOM 1469 C CA . GLN A 1 180 ? -5.969 0.880 20.817 1.00 98.56 180 GLN A CA 1
ATOM 1470 C C . GLN A 1 180 ? -7.432 1.016 20.369 1.00 98.56 180 GLN A C 1
ATOM 1472 O O . GLN A 1 180 ? -8.252 1.602 21.070 1.00 98.56 180 GLN A O 1
ATOM 1477 N N . ALA A 1 181 ? -7.804 0.431 19.224 1.00 98.62 181 ALA A N 1
ATOM 1478 C CA . ALA A 1 181 ? -9.193 0.455 18.765 1.00 98.62 181 ALA A CA 1
ATOM 1479 C C . ALA A 1 181 ? -10.133 -0.332 19.698 1.00 98.62 181 ALA A C 1
ATOM 1481 O O . ALA A 1 181 ? -11.283 0.067 19.895 1.00 98.62 181 ALA A O 1
ATOM 1482 N N . GLN A 1 182 ? -9.657 -1.440 20.276 1.00 98.19 182 GLN A N 1
ATOM 1483 C CA . GLN A 1 182 ? -10.399 -2.211 21.277 1.00 98.19 182 GLN A CA 1
ATOM 1484 C C . GLN A 1 182 ? -10.566 -1.431 22.585 1.00 98.19 182 GLN A C 1
ATOM 1486 O O . GLN A 1 182 ? -11.655 -1.451 23.154 1.00 98.19 182 GLN A O 1
ATOM 1491 N N . GLU A 1 183 ? -9.533 -0.722 23.034 1.00 98.25 183 GLU A N 1
ATOM 1492 C CA . GLU A 1 183 ? -9.569 0.126 24.228 1.00 98.25 183 GLU A CA 1
ATOM 1493 C C . GLU A 1 183 ? -10.558 1.285 24.065 1.00 98.25 183 GLU A C 1
ATOM 1495 O O . GLU A 1 183 ? -11.416 1.483 24.925 1.00 98.25 183 GLU A O 1
ATOM 1500 N N . ILE A 1 184 ? -10.528 1.982 22.922 1.00 98.38 184 ILE A N 1
ATOM 1501 C CA . ILE A 1 184 ? -11.500 3.039 22.600 1.00 98.38 184 ILE A CA 1
ATOM 1502 C C . ILE A 1 184 ? -12.930 2.484 22.639 1.00 98.38 184 ILE A C 1
ATOM 1504 O O . ILE A 1 184 ? -13.823 3.093 23.232 1.00 98.38 184 ILE A O 1
ATOM 1508 N N . ALA A 1 185 ? -13.160 1.307 22.047 1.00 98.19 185 ALA A N 1
ATOM 1509 C CA . ALA A 1 185 ? -14.470 0.663 22.078 1.00 98.19 185 ALA A CA 1
ATOM 1510 C C . ALA A 1 185 ? -14.888 0.266 23.509 1.00 98.19 185 ALA A C 1
ATOM 1512 O O . ALA A 1 185 ? -16.037 0.483 23.892 1.00 98.19 185 ALA A O 1
ATOM 1513 N N . ALA A 1 186 ? -13.975 -0.274 24.319 1.00 97.81 186 ALA A N 1
ATOM 1514 C CA . ALA A 1 186 ? -14.250 -0.637 25.709 1.00 97.81 186 ALA A CA 1
ATOM 1515 C C . ALA A 1 186 ? -14.629 0.594 26.547 1.00 97.81 186 ALA A C 1
ATOM 1517 O O . ALA A 1 186 ? -15.676 0.597 27.198 1.00 97.81 186 ALA A O 1
ATOM 1518 N N . HIS A 1 187 ? -13.849 1.672 26.448 1.00 97.81 187 HIS A N 1
ATOM 1519 C CA . HIS A 1 187 ? -14.137 2.932 27.127 1.00 97.81 187 HIS A CA 1
ATOM 1520 C C . HIS A 1 187 ? -15.494 3.507 26.695 1.00 97.81 187 HIS A C 1
ATOM 1522 O O . HIS A 1 187 ? -16.299 3.910 27.536 1.00 97.81 187 HIS A O 1
ATOM 1528 N N . ALA A 1 188 ? -15.801 3.492 25.395 1.00 98.00 188 ALA A N 1
ATOM 1529 C CA . ALA A 1 188 ? -17.097 3.921 24.873 1.00 98.00 188 ALA A CA 1
ATOM 1530 C C . ALA A 1 188 ? -18.261 3.106 25.474 1.00 98.00 188 ALA A C 1
ATOM 1532 O O . ALA A 1 188 ? -19.275 3.674 25.887 1.00 98.00 188 ALA A O 1
ATOM 1533 N N . ALA A 1 189 ? -18.113 1.782 25.588 1.00 97.88 189 ALA A N 1
ATOM 1534 C CA . ALA A 1 189 ? -19.130 0.922 26.189 1.00 97.88 189 ALA A CA 1
ATOM 1535 C C . ALA A 1 189 ? -19.387 1.260 27.668 1.00 97.88 189 ALA A C 1
ATOM 1537 O O . ALA A 1 189 ? -20.546 1.346 28.082 1.00 97.88 189 ALA A O 1
ATOM 1538 N N . GLU A 1 190 ? -18.330 1.507 28.445 1.00 97.81 190 GLU A N 1
ATOM 1539 C CA . GLU A 1 190 ? -18.423 1.906 29.858 1.00 97.81 190 GLU A CA 1
ATOM 1540 C C . GLU A 1 190 ? -19.103 3.271 30.046 1.00 97.81 190 GLU A C 1
ATOM 1542 O O . GLU A 1 190 ? -19.790 3.495 31.045 1.00 97.81 190 GLU A O 1
ATOM 154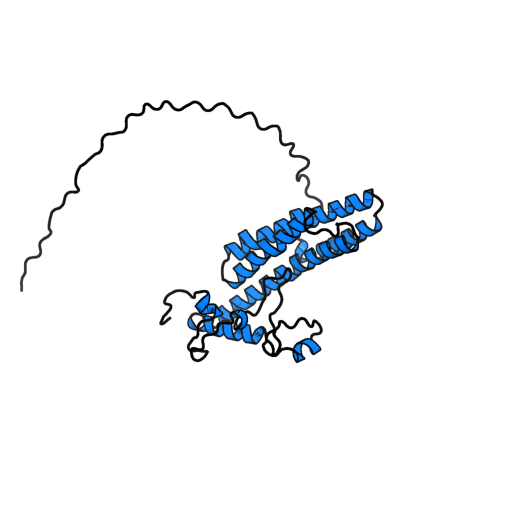7 N N . HIS A 1 191 ? -18.987 4.156 29.054 1.00 97.50 191 HIS A N 1
ATOM 1548 C CA . HIS A 1 191 ? -19.529 5.518 29.082 1.00 97.50 191 HIS A CA 1
ATOM 1549 C C . HIS A 1 191 ? -20.873 5.664 28.348 1.00 97.50 191 HIS A C 1
ATOM 1551 O O . HIS A 1 191 ? -21.292 6.769 28.001 1.00 97.50 191 HIS A O 1
ATOM 1557 N N . GLY A 1 192 ? -21.596 4.557 28.152 1.00 97.50 192 GLY A N 1
ATOM 1558 C CA . GLY A 1 192 ? -22.968 4.569 27.634 1.00 97.50 192 GLY A CA 1
ATOM 1559 C C . GLY A 1 192 ? -23.090 4.578 26.108 1.00 97.50 192 GLY A C 1
ATOM 1560 O O . GLY A 1 192 ? -24.194 4.752 25.596 1.00 97.50 192 GLY A O 1
ATOM 1561 N N . GLN A 1 193 ? -21.997 4.344 25.379 1.00 98.12 193 GLN A N 1
ATOM 1562 C CA . GLN A 1 193 ? -21.951 4.229 23.914 1.00 98.12 193 GLN A CA 1
ATOM 1563 C C . GLN A 1 193 ? -21.801 2.759 23.474 1.00 98.12 193 GLN A C 1
ATOM 1565 O O . GLN A 1 193 ? -20.981 2.412 22.625 1.00 98.12 193 GLN A O 1
ATOM 1570 N N . ALA A 1 194 ? -22.584 1.862 24.084 1.00 98.06 194 ALA A N 1
ATOM 1571 C CA . ALA A 1 194 ? -22.461 0.416 23.879 1.00 98.06 194 ALA A CA 1
ATOM 1572 C C . ALA A 1 194 ? -22.731 -0.030 22.428 1.00 98.06 194 ALA A C 1
ATOM 1574 O O . ALA A 1 194 ? -22.091 -0.962 21.944 1.00 98.06 194 ALA A O 1
ATOM 1575 N N . GLU A 1 195 ? -23.652 0.628 21.716 1.00 98.38 195 GLU A N 1
ATOM 1576 C CA . GLU A 1 195 ? -23.949 0.301 20.313 1.00 98.38 195 GLU A CA 1
ATOM 1577 C C . GLU A 1 195 ? -22.791 0.695 19.382 1.00 98.38 195 GLU A C 1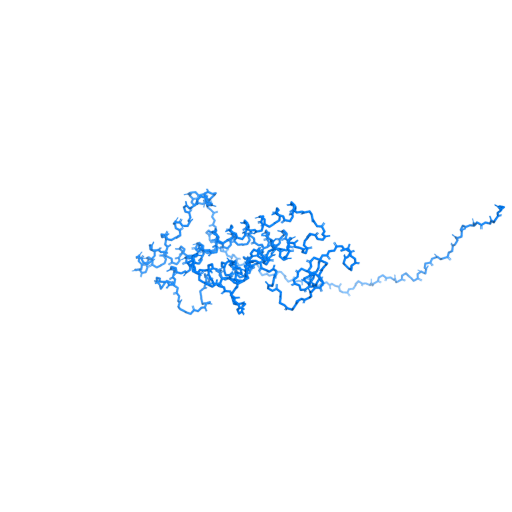
ATOM 1579 O O . GLU A 1 195 ? -22.403 -0.080 18.507 1.00 98.38 195 GLU A O 1
ATOM 1584 N N . GLN A 1 196 ? -22.200 1.870 19.611 1.00 98.62 196 GLN A N 1
ATOM 1585 C CA . GLN A 1 196 ? -21.031 2.370 18.888 1.00 98.62 196 GLN A CA 1
ATOM 1586 C C . GLN A 1 196 ? -19.819 1.461 19.107 1.00 98.62 196 GLN A C 1
ATOM 1588 O O . GLN A 1 196 ? -19.160 1.055 18.148 1.00 98.62 196 GLN A O 1
ATOM 1593 N N . ALA A 1 197 ? -19.566 1.096 20.367 1.00 98.44 197 ALA A N 1
ATOM 1594 C CA . ALA A 1 197 ? -18.514 0.162 20.745 1.00 98.44 197 ALA A CA 1
ATOM 1595 C C . ALA A 1 197 ? -18.674 -1.186 20.029 1.00 98.44 197 ALA A C 1
ATOM 1597 O O . ALA A 1 197 ? -17.741 -1.663 19.383 1.00 98.44 197 ALA A O 1
ATOM 1598 N N . ALA A 1 198 ? -19.880 -1.763 20.062 1.00 98.44 198 ALA A N 1
ATOM 1599 C CA . ALA A 1 198 ? -20.169 -3.041 19.417 1.00 98.44 198 ALA A CA 1
ATOM 1600 C C . ALA A 1 198 ? -19.938 -3.007 17.896 1.00 98.44 198 ALA A C 1
ATOM 1602 O O . ALA A 1 198 ? -19.480 -4.001 17.325 1.00 98.44 198 ALA A O 1
ATOM 1603 N N . ALA A 1 199 ? -20.217 -1.879 17.232 1.00 98.62 199 ALA A N 1
ATOM 1604 C CA . ALA A 1 199 ? -19.954 -1.719 15.803 1.00 98.62 199 ALA A CA 1
ATOM 1605 C C . ALA A 1 199 ? -18.451 -1.800 15.482 1.00 98.62 199 ALA A C 1
ATOM 1607 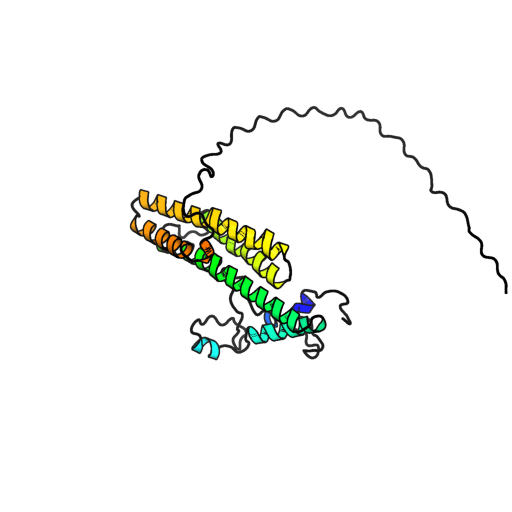O O . ALA A 1 199 ? -18.059 -2.519 14.560 1.00 98.62 199 ALA A O 1
ATOM 1608 N N . VAL A 1 200 ? -17.603 -1.134 16.273 1.00 98.56 200 VAL A N 1
ATOM 1609 C CA . VAL A 1 200 ? -16.140 -1.191 16.114 1.00 98.56 200 VAL A CA 1
ATOM 1610 C C . VAL A 1 200 ? -15.601 -2.581 16.443 1.00 98.56 200 VAL A C 1
ATOM 1612 O O . VAL A 1 200 ? -14.848 -3.143 15.645 1.00 98.56 200 VAL A O 1
ATOM 1615 N N . THR A 1 201 ? -16.032 -3.184 17.555 1.00 98.25 201 THR A N 1
ATOM 1616 C CA . THR A 1 201 ? -15.640 -4.554 17.927 1.00 98.25 201 THR A CA 1
ATOM 1617 C C . THR A 1 201 ? -16.000 -5.553 16.830 1.00 98.25 201 THR A C 1
ATOM 1619 O O . THR A 1 201 ? -15.160 -6.363 16.452 1.00 98.25 201 THR A O 1
ATOM 1622 N N . THR A 1 202 ? -17.191 -5.441 16.231 1.00 98.62 202 THR A N 1
ATOM 1623 C CA . THR A 1 202 ? -17.611 -6.306 15.114 1.00 98.62 202 THR A CA 1
ATOM 1624 C C . THR A 1 202 ? -16.667 -6.178 13.918 1.00 98.62 202 THR A C 1
ATOM 1626 O O . THR A 1 202 ? -16.258 -7.185 13.345 1.00 98.62 202 THR A O 1
ATOM 1629 N N . VAL A 1 203 ? -16.277 -4.953 13.545 1.00 98.62 203 VAL A N 1
ATOM 1630 C CA . VAL A 1 203 ? -15.322 -4.730 12.446 1.00 98.62 203 VAL A CA 1
ATOM 1631 C C . VAL A 1 203 ? -13.978 -5.395 12.733 1.00 98.62 203 VAL A C 1
ATOM 1633 O O . VAL A 1 203 ? -13.417 -6.032 11.837 1.00 98.62 203 VAL A O 1
ATOM 1636 N N . ILE A 1 204 ? -13.471 -5.256 13.959 1.00 98.12 204 ILE A N 1
ATOM 1637 C CA . ILE A 1 204 ? -12.212 -5.869 14.389 1.00 98.12 204 ILE A CA 1
ATOM 1638 C C . ILE A 1 204 ? -12.338 -7.395 14.338 1.00 98.12 204 ILE A C 1
ATOM 1640 O O . ILE A 1 204 ? -11.529 -8.042 13.677 1.00 98.12 204 ILE A O 1
ATOM 1644 N N . ASP A 1 205 ? -13.377 -7.975 14.931 1.00 96.81 205 ASP A N 1
ATOM 1645 C CA . ASP A 1 205 ? -13.590 -9.425 14.966 1.00 96.81 205 ASP A CA 1
ATOM 1646 C C . ASP A 1 205 ? -13.716 -10.033 13.563 1.00 96.81 205 ASP A C 1
ATOM 1648 O O . ASP A 1 205 ? -13.095 -11.056 13.274 1.00 96.81 205 ASP A O 1
ATOM 1652 N N . GLU A 1 206 ? -14.442 -9.379 12.652 1.00 97.69 206 GLU A N 1
ATOM 1653 C CA . GLU A 1 206 ? -14.544 -9.797 11.247 1.00 97.69 206 GLU A CA 1
ATOM 1654 C C . GLU A 1 206 ? -13.183 -9.819 10.546 1.00 97.69 206 GLU A C 1
ATOM 1656 O O . GLU A 1 206 ? -12.880 -10.755 9.805 1.00 97.69 206 GLU A O 1
ATOM 1661 N N . ILE A 1 207 ? -12.356 -8.788 10.760 1.00 97.25 207 ILE A N 1
ATOM 1662 C CA . ILE A 1 207 ? -10.993 -8.724 10.215 1.00 97.25 207 ILE A CA 1
ATOM 1663 C C . ILE A 1 207 ? -10.177 -9.887 10.769 1.00 97.25 207 ILE A C 1
ATOM 1665 O O . ILE A 1 207 ? -9.514 -10.595 10.013 1.00 97.25 207 ILE A O 1
ATOM 1669 N N . LEU A 1 208 ? -10.246 -10.077 12.082 1.00 95.69 208 LEU A N 1
ATOM 1670 C CA . LEU A 1 208 ? -9.457 -11.016 12.862 1.00 95.69 208 LEU A CA 1
ATOM 1671 C C . LEU A 1 208 ? -9.854 -12.484 12.686 1.00 95.69 208 LEU A C 1
ATOM 1673 O O . LEU A 1 208 ? -9.036 -13.355 12.986 1.00 95.69 208 LEU A O 1
ATOM 1677 N N . ALA A 1 209 ? -11.063 -12.747 12.193 1.00 95.56 209 ALA A N 1
ATOM 1678 C CA . ALA A 1 209 ? -11.570 -14.073 11.856 1.00 95.56 209 ALA A CA 1
ATOM 1679 C C . ALA A 1 209 ? -11.111 -14.576 10.476 1.00 95.56 209 ALA A C 1
ATOM 1681 O O . ALA A 1 209 ? -11.380 -15.727 10.127 1.00 95.56 209 ALA A O 1
ATOM 1682 N N . ARG A 1 210 ? -10.449 -13.738 9.663 1.00 95.75 210 ARG A N 1
ATOM 1683 C CA . ARG A 1 210 ? -9.946 -14.166 8.350 1.00 95.75 210 ARG A CA 1
ATOM 1684 C C . ARG A 1 210 ? -8.748 -15.126 8.500 1.00 95.75 210 ARG A C 1
ATOM 1686 O O . ARG A 1 210 ? -7.931 -14.920 9.404 1.00 95.75 210 ARG A O 1
ATOM 1693 N N . PRO A 1 211 ? -8.587 -16.127 7.607 1.00 94.81 211 PRO A N 1
ATOM 1694 C CA . PRO A 1 211 ? -7.588 -17.196 7.758 1.00 94.81 211 PRO A CA 1
ATOM 1695 C C . PRO A 1 211 ? -6.139 -16.719 7.944 1.00 94.81 211 PRO A C 1
ATOM 1697 O O . PRO A 1 211 ? -5.336 -17.347 8.629 1.00 94.81 211 PRO A O 1
ATOM 1700 N N . GLU A 1 212 ? -5.769 -15.576 7.370 1.00 92.19 212 GLU A N 1
ATOM 1701 C CA . GLU A 1 212 ? -4.425 -15.002 7.478 1.00 92.19 212 GLU A CA 1
ATOM 1702 C C . GLU A 1 212 ? -4.033 -14.539 8.897 1.00 92.19 212 GLU A C 1
ATOM 1704 O O . GLU A 1 212 ? -2.869 -14.164 9.117 1.00 92.19 212 GLU A O 1
ATOM 1709 N N . HIS A 1 213 ? -4.975 -14.556 9.846 1.00 94.06 213 HIS A N 1
ATOM 1710 C CA . HIS A 1 213 ? -4.791 -14.198 11.254 1.00 94.06 213 HIS A CA 1
ATOM 1711 C C . HIS A 1 213 ? -4.823 -15.405 12.211 1.00 94.06 213 HIS A C 1
ATOM 1713 O O . HIS A 1 213 ? -4.637 -15.210 13.415 1.00 94.06 213 HIS A O 1
ATOM 1719 N N . ASP A 1 214 ? -4.985 -16.632 11.698 1.00 89.56 214 ASP A N 1
ATOM 1720 C CA . ASP A 1 214 ? -5.128 -17.875 12.485 1.00 89.56 214 ASP A CA 1
ATOM 1721 C C . ASP A 1 214 ? -3.896 -18.242 13.326 1.00 89.56 214 ASP A C 1
ATOM 1723 O O . ASP A 1 214 ? -3.982 -19.050 14.250 1.00 89.56 214 ASP A O 1
ATOM 1727 N N . TRP A 1 215 ? -2.741 -17.646 13.026 1.00 88.12 215 TRP A N 1
ATOM 1728 C CA . TRP A 1 215 ? -1.512 -17.814 13.805 1.00 88.12 215 TRP A CA 1
ATOM 1729 C C . TRP A 1 215 ? -1.620 -17.221 15.217 1.00 88.12 215 TRP A C 1
ATOM 1731 O O . TRP A 1 215 ? -0.816 -17.557 16.088 1.00 88.12 215 TRP A O 1
ATOM 1741 N N . ARG A 1 216 ? -2.590 -16.329 15.451 1.00 83.69 216 ARG A N 1
ATOM 1742 C CA . ARG A 1 216 ? -2.783 -15.696 16.753 1.00 83.69 216 ARG A CA 1
ATOM 1743 C C . ARG A 1 216 ? -3.412 -16.670 17.745 1.00 83.69 216 ARG A C 1
ATOM 1745 O O . ARG A 1 216 ? -4.277 -17.472 17.380 1.00 83.69 216 ARG A O 1
ATOM 1752 N N . PRO A 1 217 ? -3.011 -16.602 19.021 1.00 74.94 217 PRO A N 1
ATOM 1753 C CA . PRO A 1 217 ? -3.591 -17.461 20.031 1.00 74.94 217 PRO A CA 1
ATOM 1754 C C . PRO A 1 217 ? -5.070 -17.100 20.227 1.00 74.94 217 PRO A C 1
ATOM 1756 O O . PRO A 1 217 ? -5.439 -15.939 20.353 1.00 74.94 217 PRO A O 1
ATOM 1759 N N . LYS A 1 218 ? -5.934 -18.121 20.276 1.00 68.94 218 LYS A N 1
ATOM 1760 C CA . LYS A 1 218 ? -7.383 -17.964 20.524 1.00 68.94 218 LYS A CA 1
ATOM 1761 C C . LYS A 1 218 ? -7.719 -17.583 21.972 1.00 68.94 218 LYS A C 1
ATOM 1763 O O . LYS A 1 218 ? -8.883 -17.409 22.313 1.00 68.94 218 LYS A O 1
ATOM 1768 N N . LYS A 1 219 ? -6.706 -17.542 22.834 1.00 58.25 219 LYS A N 1
ATOM 1769 C CA . LYS A 1 219 ? -6.764 -17.076 24.217 1.00 58.25 219 LYS A CA 1
ATOM 1770 C C . LYS A 1 219 ? -5.709 -15.996 24.364 1.00 58.25 219 LYS A C 1
ATOM 1772 O O . LYS A 1 219 ? -4.640 -16.133 23.769 1.00 58.25 219 LYS A O 1
ATOM 1777 N N . GLU A 1 220 ? -5.987 -14.980 25.168 1.00 56.38 220 GLU A N 1
ATOM 1778 C CA . GLU A 1 220 ? -4.960 -14.010 25.536 1.00 56.38 220 GLU A CA 1
ATOM 1779 C C . GLU A 1 220 ? -3.734 -14.738 26.108 1.00 56.38 220 GLU A C 1
ATOM 1781 O O . GLU A 1 220 ? -3.887 -15.662 26.922 1.00 56.38 220 GLU A O 1
ATOM 1786 N N . PRO A 1 221 ? -2.516 -14.384 25.667 1.00 56.53 221 PRO A N 1
ATOM 1787 C CA . PRO A 1 221 ? -1.306 -14.881 26.292 1.00 56.53 221 PRO A CA 1
ATOM 1788 C C . PRO A 1 221 ? -1.318 -14.506 27.774 1.00 56.53 221 PRO A C 1
ATOM 1790 O O . PRO A 1 221 ? -1.515 -13.348 28.134 1.00 56.53 221 PRO A O 1
ATOM 1793 N N . VAL A 1 222 ? -1.090 -15.485 28.645 1.00 48.50 222 VAL A N 1
ATOM 1794 C CA . VAL A 1 222 ? -0.930 -15.221 30.076 1.00 48.50 222 VAL A CA 1
ATOM 1795 C C . VAL A 1 222 ? 0.394 -14.475 30.266 1.00 48.50 222 VAL A C 1
ATOM 1797 O O . VAL A 1 222 ? 1.457 -15.076 30.129 1.00 48.50 222 VAL A O 1
ATOM 1800 N N . GLY A 1 223 ? 0.312 -13.176 30.566 1.00 55.28 223 GLY A N 1
ATOM 1801 C CA . GLY A 1 223 ? 1.451 -12.315 30.891 1.00 55.28 223 GLY A CA 1
ATOM 1802 C C . GLY A 1 223 ? 1.971 -11.474 29.721 1.00 55.28 223 GLY A C 1
ATOM 1803 O O . GLY A 1 223 ? 2.992 -11.803 29.126 1.00 55.28 223 GLY A O 1
ATOM 1804 N N . LEU A 1 224 ? 1.326 -10.337 29.446 1.00 47.19 224 LEU A N 1
ATOM 1805 C CA . LEU A 1 224 ? 1.925 -9.217 28.716 1.00 47.19 224 LEU A CA 1
ATOM 1806 C C . LEU A 1 224 ? 1.509 -7.898 29.386 1.00 47.19 224 LEU A C 1
ATOM 1808 O O . LEU A 1 224 ? 0.329 -7.585 29.445 1.00 47.19 224 LEU A O 1
ATOM 1812 N N . ARG A 1 225 ? 2.514 -7.183 29.920 1.00 46.91 225 ARG A N 1
ATOM 1813 C CA . ARG A 1 225 ? 2.490 -5.806 30.456 1.00 46.91 225 ARG A CA 1
ATOM 1814 C C . ARG A 1 225 ? 1.244 -5.405 31.269 1.00 46.91 225 ARG A C 1
ATOM 1816 O O . ARG A 1 225 ? 0.597 -4.416 30.963 1.00 46.91 225 ARG A O 1
ATOM 1823 N N . ALA A 1 226 ? 0.988 -6.100 32.374 1.00 43.19 226 ALA A N 1
ATOM 1824 C CA . ALA A 1 226 ? 0.463 -5.387 33.536 1.00 43.19 226 ALA A CA 1
ATOM 1825 C C . ALA A 1 226 ? 1.643 -4.589 34.108 1.00 43.19 226 ALA A C 1
ATOM 1827 O O . ALA A 1 226 ? 2.634 -5.195 34.511 1.00 43.19 226 ALA A O 1
ATOM 1828 N N . ASP A 1 227 ? 1.581 -3.266 33.996 1.00 44.97 227 ASP A N 1
ATOM 1829 C CA . ASP A 1 227 ? 2.333 -2.294 34.790 1.00 44.97 227 ASP A CA 1
ATOM 1830 C C . ASP A 1 227 ? 3.804 -2.658 35.045 1.00 44.97 227 ASP A C 1
ATOM 1832 O O . ASP A 1 227 ? 4.185 -3.139 36.113 1.00 44.97 227 ASP A O 1
ATOM 1836 N N . ILE A 1 228 ? 4.683 -2.359 34.082 1.00 42.94 228 ILE A N 1
ATOM 1837 C CA . ILE A 1 228 ? 6.048 -2.015 34.494 1.00 42.94 228 ILE A CA 1
ATOM 1838 C C . ILE A 1 228 ? 5.917 -0.631 35.126 1.00 42.94 228 ILE A C 1
ATOM 1840 O O . ILE A 1 228 ? 6.022 0.379 34.431 1.00 42.94 228 ILE A O 1
ATOM 1844 N N . GLU A 1 229 ? 5.639 -0.585 36.430 1.00 39.91 229 GLU A N 1
ATOM 1845 C CA . GLU A 1 229 ? 5.956 0.593 37.226 1.00 39.91 229 GLU A CA 1
ATOM 1846 C C . GLU A 1 229 ? 7.428 0.895 36.952 1.00 39.91 229 GLU A C 1
ATOM 1848 O O . GLU A 1 229 ? 8.316 0.088 37.245 1.00 39.91 229 GLU A O 1
ATOM 1853 N N . VAL A 1 230 ? 7.685 2.027 36.300 1.00 44.41 230 VAL A N 1
ATOM 1854 C CA . VAL A 1 230 ? 9.033 2.565 36.170 1.00 44.41 230 VAL A CA 1
ATOM 1855 C C . VAL A 1 230 ? 9.446 2.936 37.588 1.00 44.41 230 VAL A C 1
ATOM 1857 O O . VAL A 1 230 ? 9.182 4.041 38.052 1.00 44.41 230 VAL A O 1
ATOM 1860 N N . GLY A 1 231 ? 10.018 1.972 38.310 1.00 39.66 231 GLY A N 1
ATOM 1861 C CA . GLY A 1 231 ? 10.704 2.239 39.561 1.00 39.66 231 GLY A CA 1
ATOM 1862 C C . GLY A 1 231 ? 11.705 3.353 39.296 1.00 39.66 231 GLY A C 1
ATOM 1863 O O . GLY A 1 231 ? 12.428 3.292 38.297 1.00 39.66 231 GLY A O 1
ATOM 1864 N N . GLU A 1 232 ? 11.670 4.389 40.135 1.00 44.00 232 GLU A N 1
ATOM 1865 C CA . GLU A 1 232 ? 12.528 5.566 40.026 1.00 44.00 232 GLU A CA 1
ATOM 1866 C C . GLU A 1 232 ? 13.949 5.148 39.639 1.00 44.00 232 GLU A C 1
ATOM 1868 O O . GLU A 1 232 ? 14.578 4.312 40.295 1.00 44.00 232 GLU A O 1
ATOM 1873 N N . THR A 1 233 ? 14.442 5.710 38.536 1.00 42.88 233 THR A N 1
ATOM 1874 C CA . THR A 1 233 ? 15.843 5.583 38.145 1.00 42.88 233 THR A CA 1
ATOM 1875 C C . THR A 1 233 ? 16.707 5.983 39.339 1.00 42.88 233 THR A C 1
ATOM 1877 O O . THR A 1 233 ? 16.534 7.106 39.823 1.00 42.88 233 THR A O 1
ATOM 1880 N N . PRO A 1 234 ? 17.625 5.126 39.824 1.00 43.91 234 PRO A N 1
ATOM 1881 C CA . PRO A 1 234 ? 18.539 5.525 40.880 1.00 43.91 234 PRO A CA 1
ATOM 1882 C C . PRO A 1 234 ? 19.325 6.743 40.403 1.00 43.91 234 PRO A C 1
ATOM 1884 O O . PRO A 1 234 ? 19.827 6.753 39.276 1.00 43.91 234 PRO A O 1
ATOM 1887 N N . GLU A 1 235 ? 19.393 7.768 41.249 1.00 44.22 235 GLU A N 1
ATOM 1888 C CA . GLU A 1 235 ? 20.183 8.971 41.010 1.00 44.22 235 GLU A CA 1
ATOM 1889 C C . GLU A 1 235 ? 21.608 8.563 40.609 1.00 44.22 235 GLU A C 1
ATOM 1891 O O . GLU A 1 235 ? 22.245 7.743 41.277 1.00 44.22 235 GLU A O 1
ATOM 1896 N N . ALA A 1 236 ? 22.064 9.065 39.458 1.00 45.22 236 ALA A N 1
ATOM 1897 C CA . ALA A 1 236 ? 23.364 8.720 38.908 1.00 45.22 236 ALA A CA 1
ATOM 1898 C C . ALA A 1 236 ? 24.454 9.016 39.946 1.00 45.22 236 ALA A C 1
ATOM 1900 O O . ALA A 1 236 ? 24.536 10.127 40.471 1.00 45.22 236 ALA A O 1
ATOM 1901 N N . ALA A 1 237 ? 25.288 8.016 40.238 1.00 44.25 237 ALA A N 1
ATOM 1902 C CA . ALA A 1 237 ? 26.457 8.212 41.080 1.00 44.25 237 ALA A CA 1
ATOM 1903 C C . ALA A 1 237 ? 27.328 9.337 40.483 1.00 44.25 237 ALA A C 1
ATOM 1905 O O . ALA A 1 237 ? 27.496 9.378 39.259 1.00 44.25 237 ALA A O 1
ATOM 1906 N N . PRO A 1 238 ? 27.864 10.254 41.310 1.00 42.84 238 PRO A N 1
ATOM 1907 C CA . PRO A 1 238 ? 28.689 11.343 40.813 1.00 42.84 238 PRO A CA 1
ATOM 1908 C C . PRO A 1 238 ? 29.905 10.771 40.083 1.00 42.84 238 PRO A C 1
ATOM 1910 O O . PRO A 1 238 ? 30.566 9.859 40.580 1.00 42.84 238 PRO A O 1
ATOM 1913 N N . SER A 1 239 ? 30.170 11.297 38.888 1.00 46.41 239 SER A N 1
ATOM 1914 C CA . SER A 1 239 ? 31.351 10.959 38.102 1.00 46.41 239 SER A CA 1
ATOM 1915 C C . SER A 1 239 ? 32.607 11.298 38.901 1.00 46.41 239 SER A C 1
ATOM 1917 O O . SER A 1 239 ? 32.794 12.456 39.277 1.00 46.41 239 SER A O 1
ATOM 1919 N N . GLU A 1 240 ? 33.465 10.309 39.145 1.00 42.41 240 GLU A N 1
ATOM 1920 C CA . GLU A 1 240 ? 34.844 10.573 39.550 1.00 42.41 240 GLU A CA 1
ATOM 1921 C C . GLU A 1 240 ? 35.529 11.321 38.399 1.00 42.41 240 GLU A C 1
ATOM 1923 O O . GLU A 1 240 ? 35.558 10.840 37.262 1.00 42.41 240 GLU A O 1
ATOM 1928 N N . GLU A 1 241 ? 36.005 12.537 38.673 1.00 43.25 241 GLU A N 1
ATOM 1929 C CA . GLU A 1 241 ? 36.841 13.280 37.737 1.00 43.25 241 GLU A CA 1
ATOM 1930 C C . GLU A 1 241 ? 38.120 12.476 37.485 1.00 43.25 241 GLU A C 1
ATOM 1932 O O . GLU A 1 241 ? 38.803 12.061 38.420 1.00 43.25 241 GLU A O 1
ATOM 1937 N N . ALA A 1 242 ? 38.415 12.213 36.213 1.00 44.84 242 ALA A N 1
ATOM 1938 C CA . ALA A 1 242 ? 39.667 11.593 35.823 1.00 44.84 242 ALA A CA 1
ATOM 1939 C C . ALA A 1 242 ? 40.802 12.608 36.026 1.00 44.84 242 ALA A C 1
ATOM 1941 O O . ALA A 1 242 ? 40.769 13.689 35.439 1.00 44.84 242 ALA A O 1
ATOM 1942 N N . ASP A 1 243 ? 41.787 12.250 36.853 1.00 42.03 243 ASP A N 1
ATOM 1943 C CA . ASP A 1 243 ? 43.024 13.007 37.043 1.00 42.03 243 ASP A CA 1
ATOM 1944 C C . ASP A 1 243 ? 43.756 13.183 35.698 1.00 42.03 243 ASP A C 1
ATOM 1946 O O . ASP A 1 243 ? 44.220 12.221 35.081 1.00 42.03 243 ASP A O 1
ATOM 1950 N N . ASP A 1 244 ? 43.861 14.434 35.252 1.00 49.44 244 ASP A N 1
ATOM 1951 C CA . ASP A 1 244 ? 44.425 14.863 33.966 1.00 49.44 244 ASP A CA 1
ATOM 1952 C C . ASP A 1 244 ? 45.965 14.997 34.021 1.00 49.44 244 ASP A C 1
ATOM 1954 O O . ASP A 1 244 ? 46.534 16.019 33.642 1.00 49.44 244 ASP A O 1
ATOM 1958 N N . ASP A 1 245 ? 46.663 13.977 34.542 1.00 47.91 245 ASP A N 1
ATOM 1959 C CA . ASP A 1 245 ? 48.140 13.947 34.617 1.00 47.91 245 ASP A CA 1
ATOM 1960 C C . ASP A 1 245 ? 48.742 12.683 33.979 1.00 47.91 245 ASP A C 1
ATOM 1962 O O . ASP A 1 245 ? 49.628 12.017 34.518 1.00 47.91 245 ASP A O 1
ATOM 1966 N N . ALA A 1 246 ? 48.245 12.329 32.791 1.00 49.22 246 ALA A N 1
ATOM 1967 C CA . ALA A 1 246 ? 48.902 11.360 31.922 1.00 49.22 246 ALA A CA 1
ATOM 1968 C C . ALA A 1 246 ? 49.792 12.101 30.914 1.00 49.22 246 ALA A C 1
ATOM 1970 O O . ALA A 1 246 ? 49.327 12.661 29.922 1.00 49.22 246 ALA A O 1
ATOM 1971 N N . THR A 1 247 ? 51.100 12.098 31.169 1.00 48.56 247 THR A N 1
ATOM 1972 C CA . THR A 1 247 ? 52.109 12.618 30.239 1.00 48.56 247 THR A CA 1
ATOM 1973 C C . THR A 1 247 ? 52.035 11.846 28.909 1.00 48.56 247 THR A C 1
ATOM 1975 O O . THR A 1 247 ? 52.055 10.611 28.939 1.00 48.56 247 THR A O 1
ATOM 1978 N N . PRO A 1 248 ? 51.956 12.512 27.741 1.00 53.84 248 PRO A N 1
ATOM 1979 C CA . PRO A 1 248 ? 51.898 11.815 26.459 1.00 53.84 248 PRO A CA 1
ATOM 1980 C C . PRO A 1 248 ? 53.224 11.086 26.165 1.00 53.84 248 PRO A C 1
ATOM 1982 O O . PRO A 1 248 ? 54.291 11.575 26.553 1.00 53.84 248 PRO A O 1
ATOM 1985 N N . PRO A 1 249 ? 53.189 9.919 25.492 1.00 49.19 249 PRO A N 1
ATOM 1986 C CA . PRO A 1 249 ? 54.402 9.224 25.073 1.00 49.19 249 PRO A CA 1
ATOM 1987 C C . PRO A 1 249 ? 55.161 10.043 24.009 1.00 49.19 249 PRO A C 1
ATOM 1989 O O . PRO A 1 249 ? 54.533 10.810 23.280 1.00 49.19 249 PRO A O 1
ATOM 1992 N N . PRO A 1 250 ? 56.497 9.905 23.914 1.00 47.97 250 PRO A N 1
ATOM 1993 C CA . PRO A 1 250 ? 57.288 10.662 22.951 1.00 47.97 250 PRO A CA 1
ATOM 1994 C C . PRO A 1 250 ? 57.027 10.189 21.516 1.00 47.97 250 PRO A C 1
ATOM 1996 O O . PRO A 1 250 ? 56.895 8.989 21.270 1.00 47.97 250 PRO A O 1
ATOM 1999 N N . ASP A 1 251 ? 56.998 11.144 20.587 1.00 45.62 251 ASP A N 1
ATOM 2000 C CA . ASP A 1 251 ? 56.867 10.909 19.150 1.00 45.62 251 ASP A CA 1
ATOM 2001 C C . ASP A 1 251 ? 58.103 10.160 18.607 1.00 45.62 251 ASP A C 1
ATOM 2003 O O . ASP A 1 251 ? 59.239 10.620 18.752 1.00 45.62 251 ASP A O 1
ATOM 2007 N N . ASP A 1 252 ? 57.887 8.990 17.998 1.00 53.81 252 ASP A N 1
ATOM 2008 C CA . ASP A 1 252 ? 58.907 8.244 17.249 1.00 53.81 252 ASP A CA 1
ATOM 2009 C C . ASP A 1 252 ? 58.969 8.786 15.816 1.00 53.81 252 ASP A C 1
ATOM 2011 O O . ASP A 1 252 ? 58.142 8.459 14.965 1.00 53.81 252 ASP A O 1
ATOM 2015 N N . ASP A 1 253 ? 59.945 9.660 15.581 1.00 50.41 253 ASP A N 1
ATOM 2016 C CA . ASP A 1 253 ? 60.183 10.376 14.324 1.00 50.41 253 ASP A CA 1
ATOM 2017 C C . ASP A 1 253 ? 61.215 9.633 13.444 1.00 50.41 253 ASP A C 1
ATOM 2019 O O . ASP A 1 253 ? 62.165 10.212 12.908 1.00 50.41 253 ASP A O 1
ATOM 2023 N N . SER A 1 254 ? 61.072 8.308 13.331 1.00 46.12 254 SER A N 1
ATOM 2024 C CA . SER A 1 254 ? 61.930 7.475 12.480 1.00 46.12 254 SER A CA 1
ATOM 2025 C C . SER A 1 254 ? 61.373 7.407 11.043 1.00 46.12 254 SER A C 1
ATOM 2027 O O . SER A 1 254 ? 60.264 6.904 10.843 1.00 46.12 254 SER A O 1
ATOM 2029 N N . PRO A 1 255 ? 62.098 7.892 10.013 1.00 47.59 255 PRO A N 1
ATOM 2030 C CA . PRO A 1 255 ? 61.649 7.807 8.623 1.00 47.59 255 PRO A CA 1
ATOM 2031 C C . PRO A 1 255 ? 61.685 6.356 8.102 1.00 47.59 255 PRO A C 1
ATOM 2033 O O . PRO A 1 255 ? 62.522 5.571 8.549 1.00 47.59 255 PRO A O 1
ATOM 2036 N N . PRO A 1 256 ? 60.813 5.983 7.145 1.00 49.41 256 PRO A N 1
ATOM 2037 C CA . PRO A 1 256 ? 60.797 4.632 6.595 1.00 49.41 256 PRO A CA 1
ATOM 2038 C C . PRO A 1 256 ? 62.050 4.370 5.749 1.00 49.41 256 PRO A C 1
ATOM 2040 O O . PRO A 1 256 ? 62.360 5.145 4.842 1.00 49.41 256 PRO A O 1
ATOM 2043 N N . ASP A 1 257 ? 62.735 3.261 6.038 1.00 41.22 257 ASP A N 1
ATOM 2044 C CA . ASP A 1 257 ? 63.858 2.749 5.252 1.00 41.22 257 ASP A CA 1
ATOM 2045 C C . ASP A 1 257 ? 63.443 2.529 3.789 1.00 41.22 257 ASP A C 1
ATOM 2047 O O . ASP A 1 257 ? 62.551 1.738 3.471 1.00 41.22 257 ASP A O 1
ATOM 2051 N N . SER A 1 258 ? 64.134 3.230 2.896 1.00 44.31 258 SER A N 1
ATOM 2052 C CA . SER A 1 258 ? 64.207 2.939 1.471 1.00 44.31 258 SER A CA 1
ATOM 2053 C C . SER A 1 258 ? 65.639 2.515 1.160 1.00 44.31 258 SER A C 1
ATOM 2055 O O . SER A 1 258 ? 66.506 3.384 1.147 1.00 44.31 258 SER A O 1
ATOM 2057 N N . ASP A 1 259 ? 65.895 1.226 0.945 1.00 37.25 259 ASP A N 1
ATOM 2058 C CA . ASP A 1 259 ? 66.469 0.728 -0.313 1.00 37.25 259 ASP A CA 1
ATOM 2059 C C . ASP A 1 259 ? 66.637 -0.801 -0.317 1.00 37.25 259 ASP A C 1
ATOM 2061 O O . ASP A 1 259 ? 66.611 -1.452 0.725 1.00 37.25 259 ASP A O 1
ATOM 2065 N N . ASP A 1 260 ? 66.858 -1.293 -1.535 1.00 39.94 260 ASP A N 1
ATOM 2066 C CA . ASP A 1 260 ? 67.455 -2.561 -1.973 1.00 39.94 260 ASP A CA 1
ATOM 2067 C C . ASP A 1 260 ? 66.495 -3.483 -2.738 1.00 39.94 260 ASP A C 1
ATOM 2069 O O . ASP A 1 260 ? 65.699 -4.229 -2.177 1.00 39.94 260 ASP A O 1
ATOM 2073 N N . THR A 1 261 ? 66.357 -3.288 -4.054 1.00 36.88 261 THR A N 1
ATOM 2074 C CA . THR A 1 261 ? 67.269 -3.721 -5.139 1.00 36.88 261 THR A CA 1
ATOM 2075 C C . THR A 1 261 ? 67.327 -5.247 -5.295 1.00 36.88 261 THR A C 1
ATOM 2077 O O . THR A 1 261 ? 68.094 -5.939 -4.639 1.00 36.88 261 THR A O 1
ATOM 2080 N N . GLU A 1 262 ? 66.549 -5.773 -6.249 1.00 38.44 262 GLU A N 1
ATOM 2081 C CA . GLU A 1 262 ? 66.897 -7.013 -6.947 1.00 38.44 262 GLU A CA 1
ATOM 2082 C C . GLU A 1 262 ? 67.156 -6.702 -8.424 1.00 38.44 262 GLU A C 1
ATOM 2084 O O . GLU A 1 262 ? 66.403 -6.013 -9.112 1.00 38.44 262 GLU A O 1
ATOM 2089 N N . THR A 1 263 ? 68.317 -7.179 -8.837 1.00 41.03 263 THR A N 1
ATOM 2090 C CA . THR A 1 263 ? 69.003 -7.079 -10.116 1.00 41.03 263 THR A CA 1
ATOM 2091 C C . THR A 1 263 ? 68.347 -7.931 -11.201 1.00 41.03 263 THR A C 1
ATOM 2093 O O . THR A 1 263 ? 68.155 -9.124 -10.983 1.00 41.03 263 THR A O 1
ATOM 2096 N N . GLU A 1 264 ? 68.176 -7.389 -12.408 1.00 37.50 264 GLU A N 1
ATOM 2097 C CA . GLU A 1 264 ? 68.268 -8.187 -13.638 1.00 37.50 264 GLU A CA 1
ATOM 2098 C C . GLU A 1 264 ? 69.203 -7.479 -14.627 1.00 37.50 264 GLU A C 1
ATOM 2100 O O . GLU A 1 264 ? 68.949 -6.360 -15.074 1.00 37.50 264 GLU A O 1
ATOM 2105 N N . GLU A 1 265 ? 70.324 -8.145 -14.907 1.00 42.94 265 GLU A N 1
ATOM 2106 C CA . GLU A 1 265 ? 71.306 -7.826 -15.942 1.00 42.94 265 GLU A CA 1
ATOM 2107 C C . GLU A 1 265 ? 71.101 -8.805 -17.118 1.00 42.94 265 GLU A C 1
ATOM 2109 O O . GLU A 1 265 ? 70.755 -9.971 -16.922 1.00 42.94 265 GLU A O 1
ATOM 2114 N N . GLU A 1 266 ? 71.276 -8.294 -18.337 1.00 41.97 266 GLU A N 1
ATOM 2115 C CA . GLU A 1 266 ? 70.992 -8.902 -19.645 1.00 41.97 266 GLU A CA 1
ATOM 2116 C C . GLU A 1 266 ? 71.820 -10.158 -20.018 1.00 41.97 266 GLU A C 1
ATOM 2118 O O . GLU A 1 266 ? 72.982 -10.300 -19.644 1.00 41.97 266 GLU A O 1
ATOM 2123 N N . SER A 1 267 ? 71.242 -11.028 -20.861 1.00 44.19 267 SER A N 1
ATOM 2124 C CA . SER A 1 267 ? 71.861 -11.831 -21.957 1.00 44.19 267 SER A CA 1
ATOM 2125 C C . SER A 1 267 ? 70.772 -12.775 -22.516 1.00 44.19 267 SER A C 1
ATOM 2127 O O . SER A 1 267 ? 70.027 -13.344 -21.726 1.00 44.19 267 SER A O 1
ATOM 2129 N N . GLU A 1 268 ? 70.492 -12.983 -23.808 1.00 41.53 268 GLU A N 1
ATOM 2130 C CA . GLU A 1 268 ? 71.106 -12.783 -25.137 1.00 41.53 268 GLU A CA 1
ATOM 2131 C C . GLU A 1 268 ? 70.002 -12.457 -26.170 1.00 41.53 268 GLU A C 1
ATOM 2133 O O . GLU A 1 268 ? 68.843 -12.889 -25.957 1.00 41.53 268 GLU A O 1
#

Secondary structure (DSSP, 8-state):
--S-SS---HHHHHT---GGGTT---S-GGGG--EE-SSSS-EE--B-TTS-B----SHHHHHHH-SB-HHHHHHHHHHHHTTTS-HHHHHHHHHHHHHHHHHHIIIIIHHHHHHHHHHHHTTSS-SSSS-SHHHHHHHIIIIIIIHHHHHHHHTT-HHHHIIIIIHHHHHIIIIIIHHHHHHHHHHHHHTT-HHHHHHHHHHHHHHHTSGGGTTS-SS--S-S-S------PPPPPPPPPP----PPPPP--PPPP-----------

Radius of gyration: 29.31 Å; chains: 1; bounding box: 96×35×71 Å